Protein AF-A0A0W7VKY4-F1 (afdb_monomer_lite)

Sequence (200 aa):
MTNQEKIEALIDEALSKQKQGDRSSLWDCLVLVGLTSINEGQYAAYLYKTALKTTPAESRPLLWRRYVDALSEMLIVVGLPKTLNALYSMMPLVEKSDLIHLKRSEWDADTSARGWQYATRTHHDWAERYAEVALYAPDVVTMNCPLQASWYADGYLRHGGNNETLCDVVEFAKKIAHDTGNGLPADFPSVEEMLGGTTT

Foldseek 3Di:
DDLVVLLLVLLVVLVVVVVVDDPLRCSLLLSCLLCLLVLNLLCLQVNLVVNVVVADPVCNLVVVQSNVVLLVLCCVVRHDVSSCNNVVSNVVVDDPVSCVSPPDDPDPQPPDPVSVVVVCVVCVCCLQCLLSVLLSVLSCLLNLVLLVPLVSLQSNVVNPHDPVSNQVSSVSSCSSCVSSVNDHPPVRDHSCVSPPVPDD

Secondary structure (DSSP, 8-state):
--HHHHHHHHHHHHHHHHHHS-TT--HHHHHHHHHHHTT-GGGHHHHHHHHHTTS-GGGHHHHHHHHHHHHHHHHHHH-HHHHHHHHHHHGGGS-TTGGGGS---------SHHHHHHHHHHTTTHHHHHHHHHHT-HHHHHTT-HHHHHHHHHHHHHTT--HHHHHHHHHHHHHHHHHTT----TTPPPHHHHT-----

Organism: NCBI:txid398673

Radius of gyration: 17.4 Å; chains: 1; bounding box: 52×49×40 Å

Structure (mmCIF, N/CA/C/O backbone):
data_AF-A0A0W7VKY4-F1
#
_entry.id   AF-A0A0W7VKY4-F1
#
loop_
_atom_site.group_PDB
_atom_site.id
_atom_site.type_symbol
_atom_site.label_atom_id
_atom_site.label_alt_id
_atom_site.label_comp_id
_atom_site.label_asym_id
_atom_site.label_entity_id
_atom_site.label_seq_id
_atom_site.pdbx_PDB_ins_code
_atom_site.Cartn_x
_atom_site.Cartn_y
_atom_site.Cartn_z
_atom_site.occupancy
_atom_site.B_iso_or_equiv
_atom_site.auth_seq_id
_atom_site.auth_comp_id
_atom_site.auth_asym_id
_atom_site.auth_atom_id
_atom_site.pdbx_PDB_model_num
ATOM 1 N N . MET A 1 1 ? -3.554 -23.970 5.331 1.00 56.94 1 MET A N 1
ATOM 2 C CA . MET A 1 1 ? -4.032 -22.579 5.363 1.00 56.94 1 MET A CA 1
ATOM 3 C C . MET A 1 1 ? -4.829 -22.299 4.111 1.00 56.94 1 MET A C 1
ATOM 5 O O . MET A 1 1 ? -4.366 -22.643 3.026 1.00 56.94 1 MET A O 1
ATOM 9 N N . THR A 1 2 ? -6.021 -21.739 4.268 1.00 75.31 2 THR A N 1
ATOM 10 C CA . THR A 1 2 ? -6.840 -21.231 3.159 1.00 75.31 2 THR A CA 1
ATOM 11 C C . THR A 1 2 ? -6.185 -19.986 2.541 1.00 75.31 2 THR A C 1
ATOM 13 O O . THR A 1 2 ? -5.312 -19.376 3.160 1.00 75.31 2 THR A O 1
ATOM 16 N N . ASN A 1 3 ? -6.573 -19.603 1.315 1.00 80.31 3 ASN A N 1
ATOM 17 C CA . ASN A 1 3 ? -6.044 -18.386 0.670 1.00 80.31 3 ASN A CA 1
ATOM 18 C C . ASN A 1 3 ? -6.345 -17.127 1.509 1.00 80.31 3 ASN A C 1
ATOM 20 O O . ASN A 1 3 ? -5.509 -16.245 1.652 1.00 80.31 3 ASN A O 1
ATOM 24 N N . GLN A 1 4 ? -7.514 -17.108 2.155 1.00 85.75 4 GLN A N 1
ATOM 25 C CA . GLN A 1 4 ? -7.919 -16.053 3.078 1.00 85.75 4 GLN A CA 1
ATOM 26 C C . GLN A 1 4 ? -6.974 -15.922 4.281 1.00 85.75 4 GLN A C 1
ATOM 28 O O . GLN A 1 4 ? -6.507 -14.824 4.557 1.00 85.75 4 GLN A O 1
ATOM 33 N N . GLU A 1 5 ? -6.650 -17.022 4.967 1.00 88.31 5 GLU A N 1
ATOM 34 C CA . GLU A 1 5 ? -5.753 -16.993 6.138 1.00 88.31 5 GLU A CA 1
ATOM 35 C C . GLU A 1 5 ? -4.351 -16.475 5.782 1.00 88.31 5 GLU A C 1
ATOM 37 O O . GLU A 1 5 ? -3.705 -15.823 6.598 1.00 88.31 5 GLU A O 1
ATOM 42 N N . LYS A 1 6 ? -3.877 -16.742 4.557 1.00 88.19 6 LYS A N 1
ATOM 43 C CA . LYS A 1 6 ? -2.609 -16.195 4.051 1.00 88.19 6 LYS A CA 1
ATOM 44 C C . LYS A 1 6 ? -2.681 -14.683 3.854 1.00 88.19 6 LYS A C 1
ATOM 46 O O . LYS A 1 6 ? -1.786 -13.973 4.300 1.00 88.19 6 LYS A O 1
ATOM 51 N N . ILE A 1 7 ? -3.746 -14.193 3.219 1.00 90.31 7 ILE A N 1
ATOM 52 C CA . ILE A 1 7 ? -3.931 -12.760 2.957 1.00 90.31 7 ILE A CA 1
ATOM 53 C C . ILE A 1 7 ? -4.110 -11.978 4.262 1.00 90.31 7 ILE A C 1
ATOM 55 O O . ILE A 1 7 ? -3.497 -10.928 4.440 1.00 90.31 7 ILE A O 1
ATOM 59 N N . GLU A 1 8 ? -4.894 -12.501 5.204 1.00 93.69 8 GLU A N 1
ATOM 60 C CA . GLU A 1 8 ? -5.058 -11.888 6.526 1.00 93.69 8 GLU A CA 1
ATOM 61 C C . GLU A 1 8 ? -3.723 -11.836 7.288 1.00 93.69 8 GLU A C 1
ATOM 63 O O . GLU A 1 8 ? -3.401 -10.803 7.872 1.00 93.69 8 GLU A O 1
ATOM 68 N N . ALA A 1 9 ? -2.891 -12.882 7.196 1.00 93.00 9 ALA A N 1
ATOM 69 C CA . ALA A 1 9 ? -1.554 -12.879 7.790 1.00 93.00 9 ALA A CA 1
ATOM 70 C C . ALA A 1 9 ? -0.620 -11.821 7.167 1.00 93.00 9 ALA A C 1
ATOM 72 O O . ALA A 1 9 ? 0.113 -11.161 7.904 1.00 93.00 9 ALA A O 1
ATOM 73 N N . LEU A 1 10 ? -0.667 -11.609 5.843 1.00 92.56 10 LEU A N 1
ATOM 74 C CA . LEU A 1 10 ? 0.083 -10.529 5.175 1.00 92.56 10 LEU A CA 1
ATOM 75 C C . LEU A 1 10 ? -0.352 -9.146 5.672 1.00 92.56 10 LEU A C 1
ATOM 77 O O . LEU A 1 10 ? 0.481 -8.267 5.898 1.00 92.56 10 LEU A O 1
ATOM 81 N N . ILE A 1 11 ? -1.660 -8.957 5.859 1.00 94.88 11 ILE A N 1
ATOM 82 C CA . ILE A 1 11 ? -2.221 -7.715 6.393 1.00 94.88 11 ILE A CA 1
ATOM 83 C C . ILE A 1 11 ? -1.768 -7.495 7.840 1.00 94.88 11 ILE A C 1
ATOM 85 O O . ILE A 1 11 ? -1.334 -6.397 8.189 1.00 94.88 11 ILE A O 1
ATOM 89 N N . ASP A 1 12 ? -1.828 -8.526 8.679 1.00 94.62 12 ASP A N 1
ATOM 90 C CA . ASP A 1 12 ? -1.419 -8.430 10.081 1.00 94.62 12 ASP A CA 1
ATOM 91 C C . ASP A 1 12 ? 0.091 -8.162 10.216 1.00 94.62 12 ASP A C 1
ATOM 93 O O . ASP A 1 12 ? 0.510 -7.373 11.069 1.00 94.62 12 ASP A O 1
ATOM 97 N N . GLU A 1 13 ? 0.913 -8.738 9.335 1.00 93.94 13 GLU A N 1
ATOM 98 C CA . GLU A 1 13 ? 2.345 -8.443 9.236 1.00 93.94 13 GLU A CA 1
ATOM 99 C C . GLU A 1 13 ? 2.602 -6.983 8.844 1.00 93.94 13 GLU A C 1
ATOM 101 O O . GLU A 1 13 ? 3.382 -6.299 9.516 1.00 93.94 13 GLU A O 1
ATOM 106 N N . ALA A 1 14 ? 1.914 -6.475 7.816 1.00 91.94 14 ALA A N 1
ATOM 107 C CA . ALA A 1 14 ? 2.015 -5.078 7.399 1.00 91.94 14 ALA A CA 1
ATOM 108 C C . ALA A 1 14 ? 1.618 -4.119 8.529 1.00 91.94 14 ALA A C 1
ATOM 110 O O . ALA A 1 14 ? 2.330 -3.157 8.813 1.00 91.94 14 ALA A O 1
ATOM 111 N N . LEU A 1 15 ? 0.528 -4.408 9.243 1.00 91.88 15 LEU A N 1
ATOM 112 C CA . LEU A 1 15 ? 0.089 -3.607 10.387 1.00 91.88 15 LEU A CA 1
ATOM 113 C C . LEU A 1 15 ? 1.049 -3.706 11.581 1.00 91.88 15 LEU A C 1
ATOM 115 O O . LEU A 1 15 ? 1.198 -2.740 12.332 1.00 91.88 15 LEU A O 1
ATOM 119 N N . SER A 1 16 ? 1.720 -4.843 11.772 1.00 91.38 16 SER A N 1
ATOM 120 C CA . SER A 1 16 ? 2.787 -4.972 12.768 1.00 91.38 16 SER A CA 1
ATOM 121 C C . SER A 1 16 ? 3.986 -4.093 12.409 1.00 91.38 16 SER A C 1
ATOM 123 O O . SER A 1 16 ? 4.464 -3.341 13.259 1.00 91.38 16 SER A O 1
ATOM 125 N N . LYS A 1 17 ? 4.435 -4.125 11.147 1.00 87.44 17 LYS A N 1
ATOM 126 C CA . LYS A 1 17 ? 5.513 -3.259 10.645 1.00 87.44 17 LYS A CA 1
ATOM 127 C C . LYS A 1 17 ? 5.132 -1.775 10.739 1.00 87.44 17 LYS A C 1
ATOM 129 O O . LYS A 1 17 ? 5.938 -0.971 11.198 1.00 87.44 17 LYS A O 1
ATOM 134 N N . GLN A 1 18 ? 3.881 -1.424 10.426 1.00 85.75 18 GLN A N 1
ATOM 135 C CA . GLN A 1 18 ? 3.340 -0.064 10.558 1.00 85.75 18 GLN A CA 1
ATOM 136 C C . GLN A 1 18 ? 3.459 0.481 11.988 1.00 85.75 18 GLN A C 1
ATOM 138 O O . GLN A 1 18 ? 3.745 1.659 12.175 1.00 85.75 18 GLN A O 1
ATOM 143 N N . LYS A 1 19 ? 3.245 -0.364 13.006 1.00 84.44 19 LYS A N 1
ATOM 144 C CA . LYS A 1 19 ? 3.351 0.028 14.424 1.00 84.44 19 LYS A CA 1
ATOM 145 C C . LYS A 1 19 ? 4.789 0.209 14.902 1.00 84.44 19 LYS A C 1
ATOM 147 O O . LYS A 1 19 ? 5.012 0.945 15.856 1.00 84.44 19 LYS A O 1
ATOM 152 N N . GLN A 1 20 ? 5.726 -0.523 14.305 1.00 82.19 20 GLN A N 1
ATOM 153 C CA . GLN A 1 20 ? 7.149 -0.458 14.643 1.00 82.19 20 GLN A CA 1
ATOM 154 C C . GLN A 1 20 ? 7.849 0.711 13.939 1.00 82.19 20 GLN A C 1
ATOM 156 O O . GLN A 1 20 ? 8.878 1.182 14.419 1.00 82.19 20 GLN A O 1
ATOM 161 N N . GLY A 1 21 ? 7.292 1.171 12.816 1.00 70.56 21 GLY A N 1
ATOM 162 C CA . GLY A 1 21 ? 7.763 2.340 12.085 1.00 70.56 21 GLY A CA 1
ATOM 163 C C . GLY A 1 21 ? 7.393 3.671 12.743 1.00 70.56 21 GLY A C 1
ATOM 164 O O . GLY A 1 21 ? 6.665 3.745 13.734 1.00 70.56 21 GLY A O 1
ATOM 165 N N . ASP A 1 22 ? 7.907 4.751 12.165 1.00 68.50 22 ASP A N 1
ATOM 166 C CA . ASP A 1 22 ? 7.553 6.112 12.554 1.00 68.50 22 ASP A CA 1
ATOM 167 C C . ASP A 1 22 ? 6.199 6.556 11.956 1.00 68.50 22 ASP A C 1
ATOM 169 O O . ASP A 1 22 ? 5.483 5.794 11.302 1.00 68.50 22 ASP A O 1
ATOM 173 N N . ARG A 1 23 ? 5.824 7.826 12.170 1.00 56.66 23 ARG A N 1
ATOM 174 C CA . ARG A 1 23 ? 4.573 8.393 11.628 1.00 56.66 23 ARG A CA 1
ATOM 175 C C . ARG A 1 23 ? 4.507 8.406 10.093 1.00 56.66 23 ARG A C 1
ATOM 177 O O . ARG A 1 23 ? 3.409 8.567 9.566 1.00 56.66 23 ARG A O 1
ATOM 184 N N . SER A 1 24 ? 5.637 8.266 9.400 1.00 61.00 24 SER A N 1
ATOM 185 C CA . SER A 1 24 ? 5.743 8.211 7.935 1.00 61.00 24 SER A CA 1
ATOM 186 C C . SER A 1 24 ? 5.707 6.791 7.374 1.00 61.00 24 SER A C 1
ATOM 188 O O . SER A 1 24 ? 5.750 6.625 6.160 1.00 61.00 24 SER A O 1
ATOM 190 N N . SER A 1 25 ? 5.598 5.765 8.221 1.00 71.38 25 SER A N 1
ATOM 191 C CA . SER A 1 25 ? 5.544 4.377 7.775 1.00 71.38 25 SER A CA 1
ATOM 192 C C . SER A 1 25 ? 4.353 4.117 6.836 1.00 71.38 25 SER A C 1
ATOM 194 O O . SER A 1 25 ? 3.259 4.645 7.052 1.00 71.38 25 SER A O 1
ATOM 196 N N . LEU A 1 26 ? 4.574 3.337 5.772 1.00 81.75 26 LEU A N 1
ATOM 197 C CA . LEU A 1 26 ? 3.628 3.155 4.658 1.00 81.75 26 LEU A CA 1
ATOM 198 C C . LEU A 1 26 ? 3.101 1.723 4.520 1.00 81.75 26 LEU A C 1
ATOM 200 O O . LEU A 1 26 ? 2.371 1.440 3.576 1.00 81.75 26 LEU A O 1
ATOM 204 N N . TRP A 1 27 ? 3.469 0.814 5.425 1.00 88.94 27 TRP A N 1
ATOM 205 C CA . TRP A 1 27 ? 3.219 -0.626 5.292 1.00 88.94 27 TRP A CA 1
ATOM 206 C C . TRP A 1 27 ? 1.749 -0.971 5.075 1.00 88.94 27 TRP A C 1
ATOM 208 O O . TRP A 1 27 ? 1.427 -1.858 4.285 1.00 88.94 27 TRP A O 1
ATOM 218 N N . ASP A 1 28 ? 0.856 -0.242 5.736 1.00 89.00 28 ASP A N 1
ATOM 219 C CA . ASP A 1 28 ? -0.583 -0.404 5.576 1.00 89.00 28 ASP A CA 1
ATOM 220 C C . ASP A 1 28 ? -1.079 -0.001 4.172 1.00 89.00 28 ASP A C 1
ATOM 222 O O . ASP A 1 28 ? -1.854 -0.730 3.553 1.00 89.00 28 ASP A O 1
ATOM 226 N N . CYS A 1 29 ? -0.576 1.102 3.619 1.00 87.50 29 CYS A N 1
ATOM 227 C CA . CYS A 1 29 ? -0.833 1.495 2.234 1.00 87.50 29 CYS A CA 1
ATOM 228 C C . CYS A 1 29 ? -0.186 0.529 1.226 1.00 87.50 29 CYS A C 1
ATOM 230 O O . CYS A 1 29 ? -0.799 0.224 0.206 1.00 87.50 29 CYS A O 1
ATOM 232 N N . LEU A 1 30 ? 1.013 0.008 1.507 1.00 85.88 30 LEU A N 1
ATOM 233 C CA . LEU A 1 30 ? 1.708 -0.932 0.619 1.00 85.88 30 LEU A CA 1
ATOM 234 C C . LEU A 1 30 ? 0.924 -2.230 0.437 1.00 85.88 30 LEU A C 1
ATOM 236 O O . LEU A 1 30 ? 0.750 -2.687 -0.691 1.00 85.88 30 LEU A O 1
ATOM 240 N N . VAL A 1 31 ? 0.420 -2.810 1.531 1.00 91.25 31 VAL A N 1
ATOM 241 C CA . VAL A 1 31 ? -0.382 -4.037 1.446 1.00 91.25 31 VAL A CA 1
ATOM 242 C C . VAL A 1 31 ? -1.743 -3.772 0.798 1.00 91.25 31 VAL A C 1
ATOM 244 O O . VAL A 1 31 ? -2.208 -4.595 0.013 1.00 91.25 31 VAL A O 1
ATOM 247 N N . LEU A 1 32 ? -2.357 -2.605 1.043 1.00 91.06 32 LEU A N 1
ATOM 248 C CA . LEU A 1 32 ? -3.600 -2.192 0.380 1.00 91.06 32 LEU A CA 1
ATOM 249 C C . LEU A 1 32 ? -3.439 -2.144 -1.142 1.00 91.06 32 LEU A C 1
ATOM 251 O O . LEU A 1 32 ? -4.236 -2.724 -1.882 1.00 91.06 32 LEU A O 1
ATOM 255 N N . VAL A 1 33 ? -2.400 -1.450 -1.597 1.00 85.88 33 VAL A N 1
ATOM 256 C CA . VAL A 1 33 ? -2.074 -1.271 -3.011 1.00 85.88 33 VAL A CA 1
ATOM 257 C C . VAL A 1 33 ? -1.692 -2.626 -3.617 1.00 85.88 33 VAL A C 1
ATOM 259 O O . VAL A 1 33 ? -2.340 -3.070 -4.559 1.00 85.88 33 VAL A O 1
ATOM 262 N N . GLY A 1 34 ? -0.757 -3.363 -3.012 1.00 83.25 34 GLY A N 1
ATOM 263 C CA . GLY A 1 34 ? -0.309 -4.669 -3.506 1.00 83.25 34 GLY A CA 1
ATOM 264 C C . GLY A 1 34 ? -1.405 -5.737 -3.615 1.00 83.25 34 GLY A C 1
ATOM 265 O O . GLY A 1 34 ? -1.351 -6.560 -4.520 1.00 83.25 34 GLY A O 1
ATOM 266 N N . LEU A 1 35 ? -2.418 -5.735 -2.740 1.00 88.25 35 LEU A N 1
ATOM 267 C CA . LEU A 1 35 ? -3.578 -6.630 -2.875 1.00 88.25 35 LEU A CA 1
ATOM 268 C C . LEU A 1 35 ? -4.555 -6.141 -3.955 1.00 88.25 35 LEU A C 1
ATOM 270 O O . LEU A 1 35 ? -5.143 -6.935 -4.690 1.00 88.25 35 LEU A O 1
ATOM 274 N N . THR A 1 36 ? -4.720 -4.827 -4.096 1.00 86.00 36 THR A N 1
ATOM 275 C CA . THR A 1 36 ? -5.615 -4.239 -5.102 1.00 86.00 36 THR A CA 1
ATOM 276 C C . THR A 1 36 ? -5.139 -4.539 -6.529 1.00 86.00 36 THR A C 1
ATOM 278 O O . THR A 1 36 ? -5.952 -4.872 -7.396 1.00 86.00 36 THR A O 1
ATOM 281 N N . SER A 1 37 ? -3.829 -4.495 -6.782 1.00 80.88 37 SER A N 1
ATOM 282 C CA . SER A 1 37 ? -3.215 -4.729 -8.102 1.00 80.88 37 SER A CA 1
ATOM 283 C C . SER A 1 37 ? -3.482 -6.121 -8.642 1.00 80.88 37 SER A C 1
ATOM 285 O O . SER A 1 37 ? -3.693 -6.297 -9.847 1.00 80.88 37 SER A O 1
ATOM 287 N N . ILE A 1 38 ? -3.532 -7.100 -7.751 1.00 83.88 38 ILE A N 1
ATOM 288 C CA . ILE A 1 38 ? -3.760 -8.508 -8.069 1.00 83.88 38 ILE A CA 1
ATOM 289 C C . ILE A 1 38 ? -5.227 -8.924 -7.943 1.00 83.88 38 ILE A C 1
ATOM 291 O O . ILE A 1 38 ? -5.536 -10.110 -7.926 1.00 83.88 38 ILE A O 1
ATOM 295 N N . ASN A 1 39 ? -6.141 -7.948 -7.900 1.00 81.44 39 ASN A N 1
ATOM 296 C CA . ASN A 1 39 ? -7.584 -8.168 -7.810 1.00 81.44 39 ASN A CA 1
ATOM 297 C C . ASN A 1 39 ? -8.053 -8.825 -6.494 1.00 81.44 39 ASN A C 1
ATOM 299 O O . ASN A 1 39 ? -9.126 -9.416 -6.453 1.00 81.44 39 ASN A O 1
ATOM 303 N N . GLU A 1 40 ? -7.292 -8.649 -5.414 1.00 88.12 40 GLU A N 1
ATOM 304 C CA . GLU A 1 40 ? -7.639 -9.064 -4.047 1.00 88.12 40 GLU A CA 1
ATOM 305 C C . GLU A 1 40 ? -8.088 -7.864 -3.185 1.00 88.12 40 GLU A C 1
ATOM 307 O O . GLU A 1 40 ? -8.034 -7.875 -1.953 1.00 88.12 40 GLU A O 1
ATOM 312 N N . GLY A 1 41 ? -8.559 -6.793 -3.835 1.00 84.81 41 GLY A N 1
ATOM 313 C CA . GLY A 1 41 ? -8.959 -5.540 -3.192 1.00 84.81 41 GLY A CA 1
ATOM 314 C C . GLY A 1 41 ? -10.077 -5.691 -2.154 1.00 84.81 41 GLY A C 1
ATOM 315 O O . GLY A 1 41 ? -10.158 -4.887 -1.231 1.00 84.81 41 GLY A O 1
ATOM 316 N N . GLN A 1 42 ? -10.902 -6.738 -2.227 1.00 84.81 42 GLN A N 1
ATOM 317 C CA . GLN A 1 42 ? -11.961 -6.993 -1.244 1.00 84.81 42 GLN A CA 1
ATOM 318 C C . GLN A 1 42 ? -11.437 -7.179 0.193 1.00 84.81 42 GLN A C 1
ATOM 320 O O . GLN A 1 42 ? -12.177 -6.961 1.154 1.00 84.81 42 GLN A O 1
ATOM 325 N N . TYR A 1 43 ? -10.158 -7.537 0.358 1.00 92.75 43 TYR A N 1
ATOM 326 C CA . TYR A 1 43 ? -9.511 -7.653 1.666 1.00 92.75 43 TYR A CA 1
ATOM 327 C C . TYR A 1 43 ? -9.133 -6.300 2.288 1.00 92.75 43 TYR A C 1
ATOM 329 O O . TYR A 1 43 ? -8.809 -6.241 3.478 1.00 92.75 43 TYR A O 1
ATOM 337 N N . ALA A 1 44 ? -9.269 -5.195 1.550 1.00 89.44 44 ALA A N 1
ATOM 338 C CA . ALA A 1 44 ? -9.105 -3.845 2.083 1.00 89.44 44 ALA A CA 1
ATOM 339 C C . ALA A 1 44 ? -10.065 -3.566 3.256 1.00 89.44 44 ALA A C 1
ATOM 341 O O . ALA A 1 44 ? -9.709 -2.862 4.200 1.00 89.44 44 ALA A O 1
ATOM 342 N N . ALA A 1 45 ? -11.250 -4.188 3.260 1.00 89.94 45 ALA A N 1
ATOM 343 C CA . ALA A 1 45 ? -12.178 -4.139 4.388 1.00 89.94 45 ALA A CA 1
ATOM 344 C C . ALA A 1 45 ? -11.583 -4.738 5.678 1.00 89.94 45 ALA A C 1
ATOM 346 O O . ALA A 1 45 ? -11.747 -4.161 6.757 1.00 89.94 45 ALA A O 1
ATOM 347 N N . TYR A 1 46 ? -10.882 -5.876 5.579 1.00 94.88 46 TYR A N 1
ATOM 348 C CA . TYR A 1 46 ? -10.202 -6.492 6.722 1.00 94.88 46 TYR A CA 1
ATOM 349 C C . TYR A 1 46 ? -9.070 -5.589 7.219 1.00 94.88 46 TYR A C 1
ATOM 351 O O . TYR A 1 46 ? -9.027 -5.272 8.409 1.00 94.88 46 TYR A O 1
ATOM 359 N N . LEU A 1 47 ? -8.223 -5.100 6.307 1.00 95.25 47 LEU A N 1
ATOM 360 C CA . LEU A 1 47 ? -7.149 -4.154 6.620 1.00 95.25 47 LEU A CA 1
ATOM 361 C C . LEU A 1 47 ? -7.673 -2.920 7.359 1.00 95.25 47 LEU A C 1
ATOM 363 O O . LEU A 1 47 ? -7.222 -2.630 8.467 1.00 95.25 47 LEU A O 1
ATOM 367 N N . TYR A 1 48 ? -8.654 -2.221 6.783 1.00 92.81 48 TYR A N 1
ATOM 368 C CA . TYR A 1 48 ? -9.187 -0.988 7.354 1.00 92.81 48 TYR A CA 1
ATOM 369 C C . TYR A 1 48 ? -9.837 -1.234 8.718 1.00 92.81 48 TYR A C 1
ATOM 371 O O . TYR A 1 48 ? -9.547 -0.528 9.685 1.00 92.81 48 TYR A O 1
ATOM 379 N N . LYS A 1 49 ? -10.642 -2.297 8.850 1.00 93.88 49 LYS A N 1
ATOM 380 C CA . LYS A 1 49 ? -11.251 -2.679 10.132 1.00 93.88 49 LYS A CA 1
ATOM 381 C C . LYS A 1 49 ? -10.203 -2.992 11.198 1.00 93.88 49 LYS A C 1
ATOM 383 O O . LYS A 1 49 ? -10.403 -2.647 12.363 1.00 93.88 49 LYS A O 1
ATOM 388 N N . THR A 1 50 ? -9.113 -3.661 10.835 1.00 94.69 50 THR A N 1
ATOM 389 C CA . THR A 1 50 ? -8.050 -4.020 11.779 1.00 94.69 50 THR A CA 1
ATOM 390 C C . THR A 1 50 ? -7.210 -2.804 12.163 1.00 94.69 50 THR A C 1
ATOM 392 O O . THR A 1 50 ? -6.959 -2.617 13.354 1.00 94.69 50 THR A O 1
ATOM 395 N N . ALA A 1 51 ? -6.876 -1.924 11.215 1.00 90.56 51 ALA A N 1
ATOM 396 C CA . ALA A 1 51 ? -6.203 -0.654 11.489 1.00 90.56 51 ALA A CA 1
ATOM 397 C C . ALA A 1 51 ? -7.021 0.228 12.453 1.00 90.56 51 ALA A C 1
ATOM 399 O O . ALA A 1 51 ? -6.500 0.683 13.476 1.00 90.56 51 ALA A O 1
ATOM 400 N N . LEU A 1 52 ? -8.334 0.359 12.211 1.00 91.62 52 LEU A N 1
ATOM 401 C CA . LEU A 1 52 ? -9.261 1.141 13.039 1.00 91.62 52 LEU A CA 1
ATOM 402 C C . LEU A 1 52 ? -9.290 0.728 14.517 1.00 91.62 52 LEU A C 1
ATOM 404 O O . LEU A 1 52 ? -9.551 1.575 15.371 1.00 91.62 52 LEU A O 1
ATOM 408 N N . LYS A 1 53 ? -9.013 -0.542 14.847 1.00 91.88 53 LYS A N 1
ATOM 409 C CA . LYS A 1 53 ? -8.961 -1.007 16.249 1.00 91.88 53 LYS A CA 1
ATOM 410 C C . LYS A 1 53 ? -7.874 -0.300 17.054 1.00 91.88 53 LYS A C 1
ATOM 412 O O . LYS A 1 53 ? -7.996 -0.188 18.269 1.00 91.88 53 LYS A O 1
ATOM 417 N N . THR A 1 54 ? -6.807 0.133 16.388 1.00 86.50 54 THR A N 1
ATOM 418 C CA . THR A 1 54 ? -5.648 0.772 17.023 1.00 86.50 54 THR A CA 1
ATOM 419 C C . THR A 1 54 ? -5.519 2.257 16.709 1.00 86.50 54 THR A C 1
ATOM 421 O O . THR A 1 54 ? -4.702 2.932 17.327 1.00 86.50 54 THR A O 1
ATOM 424 N N . THR A 1 55 ? -6.320 2.782 15.782 1.00 83.44 55 THR A N 1
ATOM 425 C CA . THR A 1 55 ? -6.309 4.199 15.408 1.00 83.44 55 THR A CA 1
ATOM 426 C C . THR A 1 55 ? -7.237 5.014 16.320 1.00 83.44 55 THR A C 1
ATOM 428 O O . THR A 1 55 ? -8.443 4.738 16.359 1.00 83.44 55 THR A O 1
ATOM 431 N N . PRO A 1 56 ? -6.718 6.043 17.023 1.00 84.38 56 PRO A N 1
ATOM 432 C CA . PRO A 1 56 ? -7.537 6.973 17.802 1.00 84.38 56 PRO A CA 1
ATOM 433 C C . PRO A 1 56 ? -8.610 7.645 16.943 1.00 84.38 56 PRO A C 1
ATOM 435 O O . PRO A 1 56 ? -8.385 7.880 15.754 1.00 84.38 56 PRO A O 1
ATOM 438 N N . ALA A 1 57 ? -9.762 7.972 17.534 1.00 85.94 57 ALA A N 1
ATOM 439 C CA . ALA A 1 57 ? -10.915 8.508 16.806 1.00 85.94 57 ALA A CA 1
ATOM 440 C C . ALA A 1 57 ? -10.561 9.772 16.003 1.00 85.94 57 ALA A C 1
ATOM 442 O O . ALA A 1 57 ? -10.901 9.881 14.830 1.00 85.94 57 ALA A O 1
ATOM 443 N N . GLU A 1 58 ? -9.777 10.667 16.598 1.00 80.31 58 GLU A N 1
ATOM 444 C CA . GLU A 1 58 ? -9.285 11.904 15.993 1.00 80.31 58 GLU A CA 1
ATOM 445 C C . GLU A 1 58 ? -8.344 11.685 14.796 1.00 80.31 58 GLU A C 1
ATOM 447 O O . GLU A 1 58 ? -8.173 12.578 13.970 1.00 80.31 58 GLU A O 1
ATOM 452 N N . SER A 1 59 ? -7.736 10.500 14.684 1.00 80.25 59 SER A N 1
ATOM 453 C CA . SER A 1 59 ? -6.797 10.141 13.613 1.00 80.25 59 SER A CA 1
ATOM 454 C C . SER A 1 59 ? -7.439 9.309 12.497 1.00 80.25 59 SER A C 1
ATOM 456 O O . SER A 1 59 ? -6.812 9.095 11.458 1.00 80.25 59 SER A O 1
ATOM 458 N N . ARG A 1 60 ? -8.689 8.853 12.666 1.00 84.56 60 ARG A N 1
ATOM 459 C CA . ARG A 1 60 ? -9.415 8.066 11.652 1.00 84.56 60 ARG A CA 1
ATOM 460 C C . ARG A 1 60 ? -9.606 8.803 10.322 1.00 84.56 60 ARG A C 1
ATOM 462 O O . ARG A 1 60 ? -9.374 8.164 9.294 1.00 84.56 60 ARG A O 1
ATOM 469 N N . PRO A 1 61 ? -9.905 10.120 10.290 1.00 77.12 61 PRO A N 1
ATOM 470 C CA . PRO A 1 61 ? -9.975 10.857 9.030 1.00 77.12 61 PRO A CA 1
ATOM 471 C C . PRO A 1 61 ? -8.660 10.843 8.251 1.00 77.12 61 PRO A C 1
ATOM 473 O O . PRO A 1 61 ? -8.657 10.720 7.027 1.00 77.12 61 PRO A O 1
ATOM 476 N N . LEU A 1 62 ? -7.529 10.949 8.958 1.00 79.75 62 LEU A N 1
ATOM 477 C CA . LEU A 1 62 ? -6.206 10.920 8.341 1.00 79.75 62 LEU A CA 1
ATOM 478 C C . LEU A 1 62 ? -5.877 9.526 7.798 1.00 79.75 62 LEU A C 1
ATOM 480 O O . LEU A 1 62 ? -5.354 9.420 6.692 1.00 79.75 62 LEU A O 1
ATOM 484 N N . LEU A 1 63 ? -6.215 8.466 8.540 1.00 82.19 63 LEU A N 1
ATOM 485 C CA . LEU A 1 63 ? -6.079 7.087 8.066 1.00 82.19 63 LEU A CA 1
ATOM 486 C C . LEU A 1 63 ? -6.903 6.854 6.792 1.00 82.19 63 LEU A C 1
ATOM 488 O O . LEU A 1 63 ? -6.372 6.362 5.800 1.00 82.19 63 LEU A O 1
ATOM 492 N N . TRP A 1 64 ? -8.180 7.248 6.809 1.00 83.88 64 TRP A N 1
ATOM 493 C CA . TRP A 1 64 ? -9.073 7.128 5.657 1.00 83.88 64 TRP A CA 1
ATOM 494 C C . TRP A 1 64 ? -8.522 7.865 4.436 1.00 83.88 64 TRP A C 1
ATOM 496 O O . TRP A 1 64 ? -8.432 7.300 3.348 1.00 83.88 64 TRP A O 1
ATOM 506 N N . ARG A 1 65 ? -8.080 9.110 4.634 1.00 76.81 65 ARG A N 1
ATOM 507 C CA . ARG A 1 65 ? -7.472 9.911 3.576 1.00 76.81 65 ARG A CA 1
ATOM 508 C C . ARG A 1 65 ? -6.226 9.247 2.990 1.00 76.81 65 ARG A C 1
ATOM 510 O O . ARG A 1 65 ? -6.134 9.170 1.775 1.00 76.81 65 ARG A O 1
ATOM 517 N N . ARG A 1 66 ? -5.312 8.725 3.819 1.00 82.50 66 ARG A N 1
ATOM 518 C CA . ARG A 1 66 ? -4.100 8.025 3.346 1.00 82.50 66 ARG A CA 1
ATOM 519 C C . ARG A 1 66 ? -4.437 6.849 2.428 1.00 82.50 66 ARG A C 1
ATOM 521 O O . ARG A 1 66 ? -3.798 6.688 1.396 1.00 82.50 66 ARG A O 1
ATOM 528 N N . TYR A 1 67 ? -5.447 6.053 2.777 1.00 87.00 67 TYR A N 1
ATOM 529 C CA . TYR A 1 67 ? -5.847 4.894 1.968 1.00 87.00 67 TYR A CA 1
ATOM 530 C C . TYR A 1 67 ? -6.477 5.312 0.644 1.00 87.00 67 TYR A C 1
ATOM 532 O O . TYR A 1 67 ? -6.207 4.708 -0.392 1.00 87.00 67 TYR A O 1
ATOM 540 N N . VAL A 1 68 ? -7.301 6.357 0.666 1.00 80.81 68 VAL A N 1
ATOM 541 C CA . VAL A 1 68 ? -7.940 6.867 -0.548 1.00 80.81 68 VAL A CA 1
ATOM 542 C C . VAL A 1 68 ? -6.931 7.552 -1.461 1.00 80.81 68 VAL A C 1
ATOM 544 O O . VAL A 1 68 ? -6.999 7.341 -2.670 1.00 80.81 68 VAL A O 1
ATOM 547 N N . ASP A 1 69 ? -5.979 8.305 -0.911 1.00 75.50 69 ASP A N 1
ATOM 548 C CA . ASP A 1 69 ? -4.883 8.908 -1.673 1.00 75.50 69 ASP A CA 1
ATOM 549 C C . ASP A 1 69 ? -4.034 7.799 -2.330 1.00 75.50 69 ASP A C 1
ATOM 551 O O . ASP A 1 69 ? -3.869 7.816 -3.549 1.00 75.50 69 ASP A O 1
ATOM 555 N N . ALA A 1 70 ? -3.639 6.755 -1.584 1.00 80.62 70 ALA A N 1
ATOM 556 C CA . ALA A 1 70 ? -2.893 5.612 -2.127 1.00 80.62 70 ALA A CA 1
ATOM 557 C C . ALA A 1 70 ? -3.635 4.894 -3.274 1.00 80.62 70 ALA A C 1
ATOM 559 O O . ALA A 1 70 ? -3.058 4.613 -4.323 1.00 80.62 70 ALA A O 1
ATOM 560 N N . LEU A 1 71 ? -4.938 4.633 -3.115 1.00 79.88 71 LEU A N 1
ATOM 561 C CA . LEU A 1 71 ? -5.758 4.017 -4.166 1.00 79.88 71 LEU A CA 1
ATOM 562 C C . LEU A 1 71 ? -5.970 4.936 -5.379 1.00 79.88 71 LEU A C 1
ATOM 564 O O . LEU A 1 71 ? -6.075 4.452 -6.507 1.00 79.88 71 LEU A O 1
ATOM 568 N N . SER A 1 72 ? -6.057 6.249 -5.157 1.00 72.06 72 SER A N 1
ATOM 569 C CA . SER A 1 72 ? -6.265 7.239 -6.219 1.00 72.06 72 SER A CA 1
ATOM 570 C C . SER A 1 72 ? -5.008 7.440 -7.060 1.00 72.06 72 SER A C 1
ATOM 572 O O . SER A 1 72 ? -5.112 7.554 -8.279 1.00 72.06 72 SER A O 1
ATOM 574 N N . GLU A 1 73 ? -3.828 7.446 -6.439 1.00 70.62 73 GLU A N 1
ATOM 575 C CA . GLU A 1 73 ? -2.542 7.523 -7.144 1.00 70.62 73 GLU A CA 1
ATOM 576 C C . GLU A 1 73 ? -2.305 6.274 -8.008 1.00 70.62 73 GLU A C 1
ATOM 578 O O . GLU A 1 73 ? -1.898 6.372 -9.166 1.00 70.62 73 GLU A O 1
ATOM 583 N N . MET A 1 74 ? -2.677 5.105 -7.489 1.00 72.19 74 MET A N 1
ATOM 584 C CA . MET A 1 74 ? -2.536 3.814 -8.162 1.00 72.19 74 MET A CA 1
ATOM 585 C C . MET A 1 74 ? -3.570 3.582 -9.289 1.00 72.19 74 MET A C 1
ATOM 587 O O . MET A 1 74 ? -3.362 2.755 -10.180 1.00 72.19 74 MET A O 1
ATOM 591 N N . LEU A 1 75 ? -4.677 4.338 -9.311 1.00 67.38 75 LEU A N 1
ATOM 592 C CA . LEU A 1 75 ? -5.741 4.248 -10.326 1.00 67.38 75 LEU A CA 1
ATOM 593 C C . LEU A 1 75 ? -5.198 4.279 -11.766 1.00 67.38 75 LEU A C 1
ATOM 595 O O . LEU A 1 75 ? -5.693 3.555 -12.632 1.00 67.38 75 LEU A O 1
ATOM 599 N N . ILE A 1 76 ? -4.187 5.118 -12.015 1.00 62.62 76 ILE A N 1
ATOM 600 C CA . ILE A 1 76 ? -3.566 5.303 -13.336 1.00 62.62 76 ILE A CA 1
ATOM 601 C C . ILE A 1 76 ? -2.836 4.030 -13.789 1.00 62.62 76 ILE A C 1
ATOM 603 O O . ILE A 1 76 ? -2.801 3.730 -14.981 1.00 62.62 76 ILE A O 1
ATOM 607 N N . VAL A 1 77 ? -2.279 3.277 -12.843 1.00 61.06 77 VAL A N 1
ATOM 608 C CA . VAL A 1 77 ? -1.391 2.138 -13.096 1.00 61.06 77 VAL A CA 1
ATOM 609 C C . VAL A 1 77 ? -2.179 0.826 -13.156 1.00 61.06 77 VAL A C 1
ATOM 611 O O . VAL A 1 77 ? -1.892 -0.041 -13.978 1.00 61.06 77 VAL A O 1
ATOM 614 N N . VAL A 1 78 ? -3.221 0.691 -12.332 1.00 65.06 78 VAL A N 1
ATOM 615 C CA . VAL A 1 78 ? -3.916 -0.591 -12.090 1.00 65.06 78 VAL A CA 1
ATOM 616 C C . VAL A 1 78 ? -5.329 -0.635 -12.673 1.00 65.06 78 VAL A C 1
ATOM 618 O O . VAL A 1 78 ? -5.890 -1.713 -12.894 1.00 65.06 78 VAL A O 1
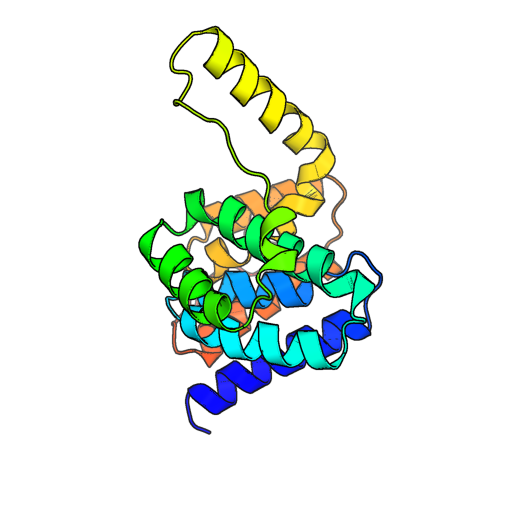ATOM 621 N N . GLY A 1 79 ? -5.877 0.532 -13.011 1.00 70.00 79 GLY A N 1
ATOM 622 C CA . GLY A 1 79 ? -7.162 0.683 -13.677 1.00 70.00 79 GLY A CA 1
ATOM 623 C C . GLY A 1 79 ? -8.357 0.736 -12.723 1.00 70.00 79 GLY A C 1
ATOM 624 O O . GLY A 1 79 ? -8.413 0.082 -11.681 1.00 70.00 79 GLY A O 1
ATOM 625 N N . LEU A 1 80 ? -9.375 1.493 -13.146 1.00 55.66 80 LEU A N 1
ATOM 626 C CA . LEU A 1 80 ? -10.578 1.804 -12.368 1.00 55.66 80 LEU A CA 1
ATOM 627 C C . LEU A 1 80 ? -11.307 0.581 -11.766 1.00 55.66 80 LEU A C 1
ATOM 629 O O . LEU A 1 80 ? -11.687 0.666 -10.599 1.00 55.66 80 LEU A O 1
ATOM 633 N N . PRO A 1 81 ? -11.506 -0.557 -12.466 1.00 58.81 81 PRO A N 1
ATOM 634 C CA . PRO A 1 81 ? -12.283 -1.670 -11.910 1.00 58.81 81 PRO A CA 1
ATOM 635 C C . PRO A 1 81 ? -11.682 -2.283 -10.636 1.00 58.81 81 PRO A C 1
ATOM 637 O O . PRO A 1 81 ? -12.413 -2.564 -9.687 1.00 58.81 81 PRO A O 1
ATOM 640 N N . LYS A 1 82 ? -10.355 -2.453 -10.589 1.00 72.75 82 LYS A N 1
ATOM 641 C CA . LYS A 1 82 ? -9.651 -3.023 -9.430 1.00 72.75 82 LYS A CA 1
ATOM 642 C C . LYS A 1 82 ? -9.657 -2.051 -8.252 1.00 72.75 82 LYS A C 1
ATOM 644 O O . LYS A 1 82 ? -9.967 -2.444 -7.129 1.00 72.75 82 LYS A O 1
ATOM 649 N N . THR A 1 83 ? -9.425 -0.768 -8.524 1.00 70.75 83 THR A N 1
ATOM 650 C CA . THR A 1 83 ? -9.516 0.295 -7.517 1.00 70.75 83 THR A CA 1
ATOM 651 C C . THR A 1 83 ? -10.921 0.393 -6.916 1.00 70.75 83 THR A C 1
ATOM 653 O O . THR A 1 83 ? -11.059 0.502 -5.699 1.00 70.75 83 THR A O 1
ATOM 656 N N . LEU A 1 84 ? -11.977 0.298 -7.735 1.00 63.41 84 LEU A N 1
ATOM 657 C CA . LEU A 1 84 ? -13.361 0.300 -7.247 1.00 63.41 84 LEU A CA 1
ATOM 658 C C . LEU A 1 84 ? -13.679 -0.928 -6.388 1.00 63.41 84 LEU A C 1
ATOM 660 O O . LEU A 1 84 ? -14.362 -0.781 -5.378 1.00 63.41 84 LEU A O 1
ATOM 664 N N . ASN A 1 85 ? -13.166 -2.112 -6.742 1.00 70.00 85 ASN A N 1
ATOM 665 C CA . ASN A 1 85 ? -13.335 -3.323 -5.932 1.00 70.00 85 ASN A CA 1
ATOM 666 C C . ASN A 1 85 ? -12.767 -3.127 -4.510 1.00 70.00 85 ASN A C 1
ATOM 668 O O . ASN A 1 85 ? -13.445 -3.405 -3.518 1.00 70.00 85 ASN A O 1
ATOM 672 N N . ALA A 1 86 ? -11.567 -2.547 -4.403 1.00 75.56 86 ALA A N 1
ATOM 673 C CA . ALA A 1 86 ? -10.969 -2.213 -3.112 1.00 75.56 86 ALA A CA 1
ATOM 674 C C . ALA A 1 86 ? -11.769 -1.148 -2.352 1.00 75.56 86 ALA A C 1
ATOM 676 O O . ALA A 1 86 ? -12.147 -1.354 -1.196 1.00 75.56 86 ALA A O 1
ATOM 677 N N . LEU A 1 87 ? -12.086 -0.031 -3.011 1.00 72.00 87 LEU A N 1
ATOM 678 C CA . LEU A 1 87 ? -12.787 1.091 -2.392 1.00 72.00 87 LEU A CA 1
ATOM 679 C C . LEU A 1 87 ? -14.177 0.689 -1.877 1.00 72.00 87 LEU A C 1
ATOM 681 O O . LEU A 1 87 ? -14.508 0.961 -0.723 1.00 72.00 87 LEU A O 1
ATOM 685 N N . TYR A 1 88 ? -14.985 0.010 -2.696 1.00 67.69 88 TYR A N 1
ATOM 686 C CA . TYR A 1 88 ? -16.344 -0.385 -2.319 1.00 67.69 88 TYR A CA 1
ATOM 687 C C . TYR A 1 88 ? -16.385 -1.382 -1.166 1.00 67.69 88 TYR A C 1
ATOM 689 O O . TYR A 1 88 ? -17.341 -1.350 -0.393 1.00 67.69 88 TYR A O 1
ATOM 697 N N . SER A 1 89 ? -15.352 -2.210 -0.997 1.00 74.19 89 SER A N 1
ATOM 698 C CA . SER A 1 89 ? -15.264 -3.104 0.161 1.00 74.19 89 SER A CA 1
ATOM 699 C C . SER A 1 89 ? -15.117 -2.337 1.486 1.00 74.19 89 SER A C 1
ATOM 701 O O . SER A 1 89 ? -15.672 -2.748 2.504 1.00 74.19 89 SER A O 1
ATOM 703 N N . MET A 1 90 ? -14.427 -1.189 1.473 1.00 79.69 90 MET A N 1
ATOM 704 C CA . MET A 1 90 ? -14.190 -0.367 2.664 1.00 79.69 90 MET A CA 1
ATOM 705 C C . MET A 1 90 ? -15.327 0.612 2.963 1.00 79.69 90 MET A C 1
ATOM 707 O O . MET A 1 90 ? -15.591 0.887 4.129 1.00 79.69 90 MET A O 1
ATOM 711 N N . MET A 1 91 ? -16.014 1.127 1.938 1.00 75.56 91 MET A N 1
ATOM 712 C CA . MET A 1 91 ? -17.034 2.182 2.070 1.00 75.56 91 MET A CA 1
ATOM 713 C C . MET A 1 91 ? -18.082 1.962 3.183 1.00 75.56 91 MET A C 1
ATOM 715 O O . MET A 1 91 ? -18.389 2.927 3.883 1.00 75.56 91 MET A O 1
ATOM 719 N N . PRO A 1 92 ? -18.628 0.748 3.412 1.00 79.12 92 PRO A N 1
ATOM 720 C CA . PRO A 1 92 ? -19.593 0.511 4.491 1.00 79.12 92 PRO A CA 1
ATOM 721 C C . PRO A 1 92 ? -19.029 0.700 5.908 1.00 79.12 92 PRO A C 1
ATOM 723 O O . PRO A 1 92 ? -19.801 0.794 6.860 1.00 79.12 92 PRO A O 1
ATOM 726 N N . LEU A 1 93 ? -17.702 0.710 6.058 1.00 79.56 93 LEU A N 1
ATOM 727 C CA . LEU A 1 93 ? -16.998 0.816 7.338 1.00 79.56 93 LEU A CA 1
ATOM 728 C C . LEU A 1 93 ? -16.610 2.259 7.694 1.00 79.56 93 LEU A C 1
ATOM 730 O O . LEU A 1 93 ? -16.169 2.503 8.814 1.00 79.56 93 LEU A O 1
ATOM 734 N N . VAL A 1 94 ? -16.742 3.196 6.754 1.00 77.00 94 VAL A N 1
ATOM 735 C CA . VAL A 1 94 ? -16.325 4.594 6.917 1.00 77.00 94 VAL A CA 1
ATOM 736 C C . VAL A 1 94 ? -17.474 5.411 7.502 1.00 77.00 94 VAL A C 1
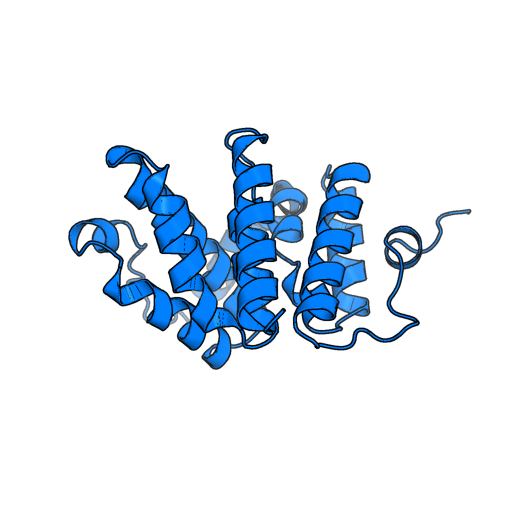ATOM 738 O O . VAL A 1 94 ? -18.604 5.357 7.008 1.00 77.00 94 VAL A O 1
ATOM 741 N N . GLU A 1 95 ? -17.204 6.198 8.545 1.00 78.88 95 GLU A N 1
ATOM 742 C CA . GLU A 1 95 ? -18.215 7.088 9.112 1.00 78.88 95 GLU A CA 1
ATOM 743 C C . GLU A 1 95 ? -18.574 8.197 8.111 1.00 78.88 95 GLU A C 1
ATOM 745 O O . GLU A 1 95 ? -17.719 8.755 7.424 1.00 78.88 95 GLU A O 1
ATOM 750 N N . LYS A 1 96 ? -19.858 8.573 8.030 1.00 77.12 96 LYS A N 1
ATOM 751 C CA . LYS A 1 96 ? -20.298 9.637 7.106 1.00 77.12 96 LYS A CA 1
ATOM 752 C C . LYS A 1 96 ? -19.586 10.969 7.359 1.00 77.12 96 LYS A C 1
ATOM 754 O O . LYS A 1 96 ? -19.381 11.726 6.413 1.00 77.12 96 LYS A O 1
ATOM 759 N N . SER A 1 97 ? -19.241 11.250 8.614 1.00 77.00 97 SER A N 1
ATOM 760 C CA . SER A 1 97 ? -18.443 12.410 9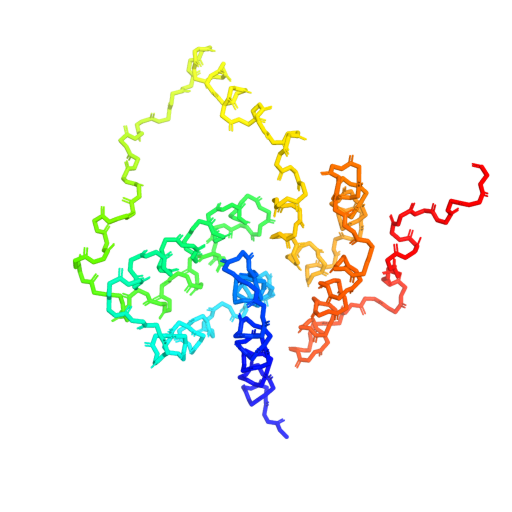.015 1.00 77.00 97 SER A CA 1
ATOM 761 C C . SER A 1 97 ? -17.048 12.389 8.402 1.00 77.00 97 SER A C 1
ATOM 763 O O . SER A 1 97 ? -16.559 13.447 8.032 1.00 77.00 97 SER A O 1
ATOM 765 N N . ASP A 1 98 ? -16.443 11.217 8.204 1.00 71.12 98 ASP A N 1
ATOM 766 C CA . ASP A 1 98 ? -15.083 11.105 7.672 1.00 71.12 98 ASP A CA 1
ATOM 767 C C . ASP A 1 98 ? -15.021 11.396 6.164 1.00 71.12 98 ASP A C 1
ATOM 769 O O . ASP A 1 98 ? -14.009 11.872 5.644 1.00 71.12 98 ASP A O 1
ATOM 773 N N . LEU A 1 99 ? -16.137 11.192 5.452 1.00 69.25 99 LEU A N 1
ATOM 774 C CA . LEU A 1 99 ? -16.245 11.439 4.011 1.00 69.25 99 LEU A CA 1
ATOM 775 C C . LEU A 1 99 ? -16.075 12.919 3.632 1.00 69.25 99 LEU A C 1
ATOM 777 O O . LEU A 1 99 ? -15.768 13.209 2.477 1.00 69.25 99 LEU A O 1
ATOM 781 N N . ILE A 1 100 ? -16.252 13.861 4.566 1.00 72.31 100 ILE A N 1
ATOM 782 C CA . ILE A 1 100 ? -16.046 15.298 4.300 1.00 72.31 100 ILE A CA 1
ATOM 783 C C . ILE A 1 100 ? -14.564 15.648 4.118 1.00 72.31 100 ILE A C 1
ATOM 785 O O . ILE A 1 100 ? -14.246 16.690 3.553 1.00 72.31 100 ILE A O 1
ATOM 789 N N . HIS A 1 101 ? -13.666 14.788 4.609 1.00 65.31 101 HIS A N 1
ATOM 790 C CA . HIS A 1 101 ? -12.219 14.974 4.518 1.00 65.31 101 HIS A CA 1
ATOM 791 C C . HIS A 1 101 ? -11.639 14.451 3.202 1.00 65.31 101 HIS A C 1
ATOM 793 O O . HIS A 1 101 ? -10.465 14.685 2.911 1.00 65.31 101 HIS A O 1
ATOM 799 N N . LEU A 1 102 ? -12.466 13.786 2.390 1.00 59.88 102 LEU A N 1
ATOM 800 C CA . LEU A 1 102 ? -12.146 13.517 0.999 1.00 59.88 102 LEU A CA 1
ATOM 801 C C . LEU A 1 102 ? -12.138 14.828 0.229 1.00 59.88 102 LEU A C 1
ATOM 803 O O . LEU A 1 102 ? -13.085 15.616 0.294 1.00 59.88 102 LEU A O 1
ATOM 807 N N . LYS A 1 103 ? -11.070 15.049 -0.536 1.00 54.78 103 LYS A N 1
ATOM 808 C CA . LYS A 1 103 ? -10.976 16.204 -1.420 1.00 54.78 103 LYS A CA 1
ATOM 809 C C . LYS A 1 103 ? -12.073 16.072 -2.482 1.00 54.78 103 LYS A C 1
ATOM 811 O O . LYS A 1 103 ? -11.945 15.292 -3.421 1.00 54.78 103 LYS A O 1
ATOM 816 N N . ARG A 1 104 ? -13.179 16.806 -2.324 1.00 47.22 104 ARG A N 1
ATOM 817 C CA . ARG A 1 104 ? -14.190 16.919 -3.378 1.00 47.22 104 ARG A CA 1
ATOM 818 C C . ARG A 1 104 ? -13.561 17.683 -4.531 1.00 47.22 104 ARG A C 1
ATOM 820 O O . ARG A 1 104 ? -13.178 18.838 -4.375 1.00 47.22 104 ARG A O 1
ATOM 827 N N . SER A 1 105 ? -13.412 17.010 -5.661 1.00 44.38 105 SER A N 1
ATOM 828 C CA . SER A 1 105 ? -13.030 17.676 -6.893 1.00 44.38 105 SER A CA 1
ATOM 829 C C . SER A 1 105 ? -14.276 18.338 -7.476 1.00 44.38 105 SER A C 1
ATOM 831 O O . SER A 1 105 ? -15.220 17.640 -7.835 1.00 44.38 105 SER A O 1
ATOM 833 N N . GLU A 1 106 ? -14.298 19.667 -7.563 1.00 41.19 106 GLU A N 1
ATOM 834 C CA . GLU A 1 106 ? -15.288 20.410 -8.363 1.00 41.19 106 GLU A CA 1
ATOM 835 C C . GLU A 1 106 ? -14.902 20.403 -9.857 1.00 41.19 106 GLU A C 1
ATOM 837 O O . GLU A 1 106 ? -15.009 21.417 -10.543 1.00 41.19 106 GLU A O 1
ATOM 842 N N . TRP A 1 107 ? -14.358 19.291 -10.366 1.00 38.69 107 TRP A N 1
ATOM 843 C CA . TRP A 1 107 ? -13.899 19.229 -11.752 1.00 38.69 107 TRP A CA 1
ATOM 844 C C . TRP A 1 107 ? -15.046 18.964 -12.722 1.00 38.69 107 TRP A C 1
ATOM 846 O O . TRP A 1 107 ? -15.570 17.854 -12.778 1.00 38.69 107 TRP A O 1
ATOM 856 N N . ASP A 1 108 ? -15.288 19.937 -13.596 1.00 41.00 108 ASP A N 1
ATOM 857 C CA . ASP A 1 108 ? -15.328 19.642 -15.027 1.00 41.00 108 ASP A CA 1
ATOM 858 C C . ASP A 1 108 ? -13.876 19.527 -15.520 1.00 41.00 108 ASP A C 1
ATOM 860 O O . ASP A 1 108 ? -13.033 20.361 -15.175 1.00 41.00 108 ASP A O 1
ATOM 864 N N . ALA A 1 109 ? -13.548 18.480 -16.285 1.00 43.62 109 ALA A N 1
ATOM 865 C CA . ALA A 1 109 ? -12.191 18.277 -16.792 1.00 43.62 109 ALA A CA 1
ATOM 866 C C . ALA A 1 109 ? -11.762 19.478 -17.660 1.00 43.62 109 ALA A C 1
ATOM 868 O O . ALA A 1 109 ? -12.291 19.687 -18.751 1.00 43.62 109 ALA A O 1
ATOM 869 N N . ASP A 1 110 ? -10.808 20.279 -17.173 1.00 43.19 110 ASP A N 1
ATOM 870 C CA . ASP A 1 110 ? -10.300 21.452 -17.892 1.00 43.19 110 ASP A CA 1
ATOM 871 C C . ASP A 1 110 ? -9.385 21.001 -19.042 1.00 43.19 110 ASP A C 1
ATOM 873 O O . ASP A 1 110 ? -8.190 20.772 -18.859 1.00 43.19 110 ASP A O 1
ATOM 877 N N . THR A 1 111 ? -9.951 20.866 -20.244 1.00 52.50 111 THR A N 1
ATOM 878 C CA . THR A 1 111 ? -9.218 20.481 -21.463 1.00 52.50 111 THR A CA 1
ATOM 879 C C . THR A 1 111 ? -8.498 21.656 -22.137 1.00 52.50 111 THR A C 1
ATOM 881 O O . THR A 1 111 ? -7.996 21.514 -23.253 1.00 52.50 111 THR A O 1
ATOM 884 N N . SER A 1 112 ? -8.472 22.841 -21.518 1.00 48.78 112 SER A N 1
ATOM 885 C CA . SER A 1 112 ? -7.807 24.021 -22.078 1.00 48.78 112 SER A CA 1
ATOM 886 C C . SER A 1 112 ? -6.285 23.988 -21.863 1.00 48.78 112 SER A C 1
ATOM 888 O O . SER A 1 112 ? -5.760 23.247 -21.031 1.00 48.78 112 SER A O 1
ATOM 890 N N . ALA A 1 113 ? -5.541 24.845 -22.573 1.00 51.28 113 ALA A N 1
ATOM 891 C CA . ALA A 1 113 ? -4.087 24.986 -22.401 1.00 51.28 113 ALA A CA 1
ATOM 892 C C . ALA A 1 113 ? -3.677 25.356 -20.957 1.00 51.28 113 ALA A C 1
ATOM 894 O O . ALA A 1 113 ? -2.585 25.010 -20.502 1.00 51.28 113 ALA A O 1
ATOM 895 N N . ARG A 1 114 ? -4.573 26.020 -20.214 1.00 57.38 114 ARG A N 1
ATOM 896 C CA . ARG A 1 114 ? -4.402 26.321 -18.789 1.00 57.38 114 ARG A CA 1
ATOM 897 C C . ARG A 1 114 ? -4.496 25.055 -17.929 1.00 57.38 114 ARG A C 1
ATOM 899 O O . ARG A 1 114 ? -3.710 24.913 -16.996 1.00 57.38 114 ARG A O 1
ATOM 906 N N . GLY A 1 115 ? -5.409 24.138 -18.257 1.00 39.81 115 GLY A N 1
ATOM 907 C CA . GLY A 1 115 ? -5.544 22.832 -17.603 1.00 39.81 115 GLY A CA 1
ATOM 908 C C . GLY A 1 115 ? -4.299 21.960 -17.781 1.00 39.81 115 GLY A C 1
ATOM 909 O O . GLY A 1 115 ? -3.806 21.382 -16.815 1.00 39.81 115 GLY A O 1
ATOM 910 N N . TRP A 1 116 ? -3.698 21.982 -18.974 1.00 45.72 116 TRP A N 1
ATOM 911 C CA . TRP A 1 116 ? -2.401 21.344 -19.224 1.00 45.72 116 TRP A CA 1
ATOM 912 C C . TRP A 1 116 ? -1.266 21.963 -18.400 1.00 45.72 116 TRP A C 1
ATOM 914 O O . TRP A 1 116 ? -0.518 21.231 -17.761 1.00 45.72 116 TRP A O 1
ATOM 924 N N . GLN A 1 117 ? -1.176 23.295 -18.32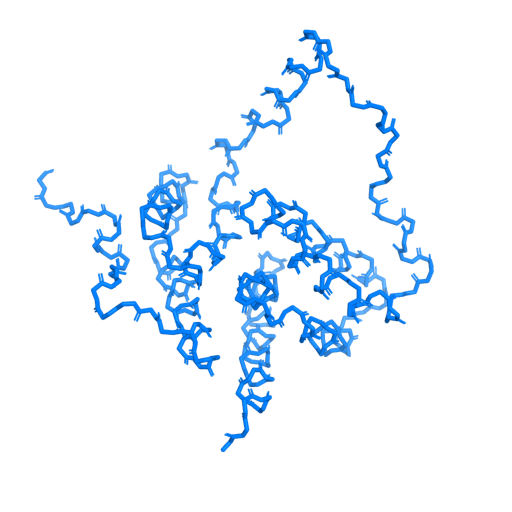2 1.00 45.16 117 GLN A N 1
ATOM 925 C CA . GLN A 1 117 ? -0.208 23.961 -17.436 1.00 45.16 117 GLN A CA 1
ATOM 926 C C . GLN A 1 117 ? -0.433 23.643 -15.953 1.00 45.16 117 GLN A C 1
ATOM 928 O O . GLN A 1 117 ? 0.534 23.574 -15.196 1.00 45.16 117 GLN A O 1
ATOM 933 N N . TYR A 1 118 ? -1.683 23.460 -15.523 1.00 40.72 118 TYR A N 1
ATOM 934 C CA . TYR A 1 118 ? -2.003 23.044 -14.161 1.00 40.72 118 TYR A CA 1
ATOM 935 C C . TYR A 1 118 ? -1.524 21.615 -13.889 1.00 40.72 118 TYR A C 1
ATOM 937 O O . TYR A 1 118 ? -0.819 21.431 -12.907 1.00 40.72 118 TYR A O 1
ATOM 945 N N . ALA A 1 119 ? -1.790 20.651 -14.780 1.00 42.97 119 ALA A N 1
ATOM 946 C CA . ALA A 1 119 ? -1.287 19.276 -14.664 1.00 42.97 119 ALA A CA 1
ATOM 947 C C . ALA A 1 119 ? 0.250 19.230 -14.612 1.00 42.97 119 ALA A C 1
ATOM 949 O O . ALA A 1 119 ? 0.832 18.568 -13.754 1.00 42.97 119 ALA A O 1
ATOM 950 N N . THR A 1 120 ? 0.916 20.010 -15.470 1.00 44.72 120 THR A N 1
ATOM 951 C CA . THR A 1 120 ? 2.376 20.167 -15.442 1.00 44.72 120 THR A CA 1
ATOM 952 C C . THR A 1 120 ? 2.868 20.763 -14.123 1.00 44.72 120 THR A C 1
ATOM 954 O O . THR A 1 120 ? 3.936 20.378 -13.676 1.00 44.72 120 THR A O 1
ATOM 957 N N . ARG A 1 121 ? 2.101 21.659 -13.479 1.00 42.59 121 ARG A N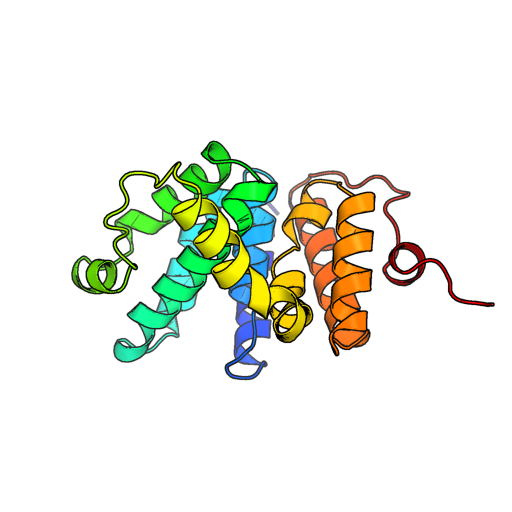 1
ATOM 958 C CA . ARG A 1 121 ? 2.423 22.271 -12.175 1.00 42.59 121 ARG A CA 1
ATOM 959 C C . ARG A 1 121 ? 2.114 21.370 -10.972 1.00 42.59 121 ARG A C 1
ATOM 961 O O . ARG A 1 121 ? 2.890 21.355 -10.031 1.00 42.59 121 ARG A O 1
ATOM 968 N N . THR A 1 122 ? 1.025 20.604 -10.984 1.00 38.78 122 THR A N 1
ATOM 969 C CA . THR A 1 122 ? 0.664 19.675 -9.893 1.00 38.78 122 THR A CA 1
ATOM 970 C C . THR A 1 122 ? 1.481 18.387 -9.895 1.00 38.78 122 THR A C 1
ATOM 972 O O . THR A 1 122 ? 1.554 17.715 -8.872 1.00 38.78 122 THR A O 1
ATOM 975 N N . HIS A 1 123 ? 2.114 18.053 -11.018 1.00 47.94 123 HIS A N 1
ATOM 976 C CA . HIS A 1 123 ? 3.092 16.968 -11.131 1.00 47.94 123 HIS A CA 1
ATOM 977 C C . HIS A 1 123 ? 4.539 17.492 -11.189 1.00 47.94 123 HIS A C 1
ATOM 979 O O . HIS A 1 123 ? 5.460 16.729 -11.451 1.00 47.94 123 HIS A O 1
ATOM 985 N N . HIS A 1 124 ? 4.751 18.791 -10.947 1.00 40.88 124 HIS A N 1
ATOM 986 C CA . HIS A 1 124 ? 6.069 19.435 -11.015 1.00 40.88 124 HIS A CA 1
ATOM 987 C C . HIS A 1 124 ? 6.938 19.142 -9.784 1.00 40.88 124 HIS A C 1
ATOM 989 O O . HIS A 1 124 ? 8.159 19.106 -9.893 1.00 40.88 124 HIS A O 1
ATOM 995 N N . ASP A 1 125 ? 6.309 18.859 -8.639 1.00 46.12 125 ASP A N 1
ATOM 996 C CA . ASP A 1 125 ? 6.997 18.573 -7.368 1.00 46.12 125 ASP A CA 1
ATOM 997 C C . ASP A 1 125 ? 7.268 17.070 -7.183 1.00 46.12 125 ASP A C 1
ATOM 999 O O . ASP A 1 125 ? 7.821 16.631 -6.173 1.00 46.12 125 ASP A O 1
ATOM 1003 N N . TRP A 1 126 ? 6.890 16.255 -8.176 1.00 45.38 126 TRP A N 1
ATOM 1004 C CA . TRP A 1 126 ? 7.155 14.819 -8.173 1.00 45.38 126 TRP A CA 1
ATOM 1005 C C . TRP A 1 126 ? 8.651 14.537 -8.114 1.00 45.38 126 TRP A C 1
ATOM 1007 O O . TRP A 1 126 ? 9.040 13.594 -7.453 1.00 45.38 126 TRP A O 1
ATOM 1017 N N . ALA A 1 127 ? 9.497 15.368 -8.727 1.00 42.88 127 ALA A N 1
ATOM 1018 C CA . ALA A 1 127 ? 10.948 15.197 -8.668 1.00 42.88 127 ALA A CA 1
ATOM 1019 C C . ALA A 1 127 ? 11.525 15.397 -7.252 1.00 42.88 127 ALA A C 1
ATOM 1021 O O . ALA A 1 127 ? 12.545 14.810 -6.923 1.00 42.88 127 ALA A O 1
ATOM 1022 N N . GLU A 1 128 ? 10.895 16.195 -6.390 1.00 45.06 128 GLU A N 1
ATOM 1023 C CA . GLU A 1 128 ? 11.376 16.394 -5.013 1.00 45.06 128 GLU A CA 1
ATOM 1024 C C . GLU A 1 128 ? 10.807 15.346 -4.048 1.00 45.06 128 GLU A C 1
ATOM 1026 O O . GLU A 1 128 ? 11.422 15.037 -3.032 1.00 45.06 128 GLU A O 1
ATOM 1031 N N . ARG A 1 129 ? 9.650 14.760 -4.385 1.00 47.22 129 ARG A N 1
ATOM 1032 C CA . ARG A 1 129 ? 8.934 13.770 -3.562 1.00 47.22 129 ARG A CA 1
ATOM 1033 C C . ARG A 1 129 ? 8.917 12.369 -4.162 1.00 47.22 129 ARG A C 1
ATOM 1035 O O . ARG A 1 129 ? 8.218 11.494 -3.660 1.00 47.22 129 ARG A O 1
ATOM 1042 N N . TYR A 1 130 ? 9.682 12.138 -5.225 1.00 51.97 130 TYR A N 1
ATOM 1043 C CA . TYR A 1 130 ? 9.645 10.891 -5.982 1.00 51.97 130 TYR A CA 1
ATOM 1044 C C . TYR A 1 130 ? 9.973 9.699 -5.089 1.00 51.97 130 TYR A C 1
ATOM 1046 O O . TYR A 1 130 ? 9.350 8.658 -5.222 1.00 51.97 130 TYR A O 1
ATOM 1054 N N . ALA A 1 131 ? 10.908 9.851 -4.146 1.00 53.69 131 ALA A N 1
ATOM 1055 C CA . ALA A 1 131 ? 11.229 8.794 -3.195 1.00 53.69 131 ALA A CA 1
ATOM 1056 C C . ALA A 1 131 ? 10.018 8.409 -2.322 1.00 53.69 131 ALA A C 1
ATOM 1058 O O . ALA A 1 131 ? 9.790 7.235 -2.053 1.00 53.69 131 ALA A O 1
ATOM 1059 N N . GLU A 1 132 ? 9.185 9.369 -1.923 1.00 56.28 132 GLU A N 1
ATOM 1060 C CA . GLU A 1 132 ? 7.951 9.064 -1.194 1.00 56.28 132 GLU A CA 1
ATOM 1061 C C . GLU A 1 132 ? 6.941 8.354 -2.100 1.00 56.28 132 GLU A C 1
ATOM 1063 O O . GLU A 1 132 ? 6.350 7.362 -1.690 1.00 56.28 132 GLU A O 1
ATOM 1068 N N . VAL A 1 133 ? 6.768 8.831 -3.337 1.00 54.47 133 VAL A N 1
ATOM 1069 C CA . VAL A 1 133 ? 5.756 8.313 -4.272 1.00 54.47 133 VAL A CA 1
ATOM 1070 C C . VAL A 1 133 ? 6.133 6.941 -4.841 1.00 54.47 133 VAL A C 1
ATOM 1072 O O . VAL A 1 133 ? 5.278 6.075 -4.991 1.00 54.47 133 VAL A O 1
ATOM 1075 N N . ALA A 1 134 ? 7.414 6.702 -5.111 1.00 56.28 134 ALA A N 1
ATOM 1076 C CA . ALA A 1 134 ? 7.907 5.441 -5.652 1.00 56.28 134 ALA A CA 1
ATOM 1077 C C . ALA A 1 134 ? 7.795 4.277 -4.663 1.00 56.28 134 ALA A C 1
ATOM 1079 O O . ALA A 1 134 ? 7.653 3.133 -5.090 1.00 56.28 134 ALA A O 1
ATOM 1080 N N . LEU A 1 135 ? 7.780 4.555 -3.353 1.00 58.53 135 LEU A N 1
ATOM 1081 C CA . LEU A 1 135 ? 7.452 3.538 -2.354 1.00 58.53 135 LEU A CA 1
ATOM 1082 C C . LEU A 1 135 ? 6.014 3.039 -2.518 1.00 58.53 135 LEU A C 1
ATOM 1084 O O . LEU A 1 135 ? 5.780 1.857 -2.313 1.00 58.53 135 LEU A O 1
ATOM 1088 N N . TYR A 1 136 ? 5.070 3.877 -2.958 1.00 51.72 136 TYR A N 1
ATOM 1089 C CA . TYR A 1 136 ? 3.679 3.478 -3.212 1.00 51.72 136 TYR A CA 1
ATOM 1090 C C . TYR A 1 136 ? 3.475 2.687 -4.512 1.00 51.72 136 TYR A C 1
ATOM 1092 O O . TYR A 1 136 ? 2.326 2.455 -4.887 1.00 51.72 136 TYR A O 1
ATOM 1100 N N . ALA A 1 137 ? 4.545 2.216 -5.165 1.00 57.84 137 ALA A N 1
ATOM 1101 C CA . ALA A 1 137 ? 4.464 1.397 -6.373 1.00 57.84 137 ALA A CA 1
ATOM 1102 C C . ALA A 1 137 ? 4.729 -0.127 -6.173 1.00 57.84 137 ALA A C 1
ATOM 1104 O O . ALA A 1 137 ? 5.392 -0.745 -7.010 1.00 57.84 137 ALA A O 1
ATOM 1105 N N . PRO A 1 138 ? 4.247 -0.817 -5.109 1.00 59.00 138 PRO A N 1
ATOM 1106 C CA . PRO A 1 138 ? 4.315 -2.284 -5.050 1.00 59.00 138 PRO A CA 1
ATOM 1107 C C . PRO A 1 138 ? 3.345 -2.943 -6.049 1.00 59.00 138 PRO A C 1
ATOM 1109 O O . PRO A 1 138 ? 3.403 -4.150 -6.295 1.00 59.00 138 PRO A O 1
ATOM 1112 N N . ASP A 1 139 ? 2.446 -2.162 -6.641 1.00 58.81 139 ASP A N 1
ATOM 1113 C CA . ASP A 1 139 ? 1.519 -2.571 -7.684 1.00 58.81 139 ASP A CA 1
ATOM 1114 C C . ASP A 1 139 ? 2.226 -3.018 -8.963 1.00 58.81 139 ASP A C 1
ATOM 1116 O O . ASP A 1 139 ? 1.893 -4.070 -9.495 1.00 58.81 139 ASP A O 1
ATOM 1120 N N . VAL A 1 140 ? 3.246 -2.296 -9.432 1.00 60.84 140 VAL A N 1
ATOM 1121 C CA . VAL A 1 140 ? 3.997 -2.698 -10.633 1.00 60.84 140 VAL A CA 1
ATOM 1122 C C . VAL A 1 140 ? 4.792 -3.986 -10.409 1.00 60.84 140 VAL A C 1
ATOM 1124 O O . VAL A 1 140 ? 4.930 -4.787 -11.333 1.00 60.84 140 VAL A O 1
ATOM 1127 N N . VAL A 1 141 ? 5.244 -4.244 -9.177 1.00 61.38 141 VAL A N 1
ATOM 1128 C CA . VAL A 1 141 ? 5.881 -5.519 -8.806 1.00 61.38 141 VAL A CA 1
ATOM 1129 C C . VAL A 1 141 ? 4.849 -6.641 -8.815 1.00 61.38 141 VAL A C 1
ATOM 1131 O O . VAL A 1 141 ? 5.016 -7.638 -9.509 1.00 61.38 141 VAL A O 1
ATOM 1134 N N . THR A 1 142 ? 3.741 -6.459 -8.104 1.00 61.97 142 THR A N 1
ATOM 1135 C CA . THR A 1 142 ? 2.685 -7.477 -7.980 1.00 61.97 142 THR A CA 1
ATOM 1136 C C . THR A 1 142 ? 1.930 -7.742 -9.291 1.00 61.97 142 THR A C 1
ATOM 1138 O O . THR A 1 142 ? 1.424 -8.843 -9.490 1.00 61.97 142 THR A O 1
ATOM 1141 N N . MET A 1 143 ? 1.900 -6.786 -10.226 1.00 63.50 143 MET A N 1
ATOM 1142 C CA . MET A 1 143 ? 1.368 -6.961 -11.586 1.00 63.50 143 MET A CA 1
ATOM 1143 C C . MET A 1 143 ? 2.375 -7.542 -12.584 1.00 63.50 143 MET A C 1
ATOM 1145 O O . MET A 1 143 ? 2.065 -7.605 -13.775 1.00 63.50 143 MET A O 1
ATOM 1149 N N . ASN A 1 144 ? 3.565 -7.953 -12.138 1.00 65.19 144 ASN A N 1
ATOM 1150 C CA . ASN A 1 144 ? 4.612 -8.479 -13.011 1.00 65.19 144 ASN A CA 1
ATOM 1151 C C . ASN A 1 144 ? 4.996 -7.496 -14.141 1.00 65.19 144 ASN A C 1
ATOM 1153 O O . ASN A 1 144 ? 5.032 -7.845 -15.321 1.00 65.19 144 ASN A O 1
ATOM 1157 N N . CYS A 1 145 ? 5.256 -6.239 -13.783 1.00 64.56 145 CYS A N 1
ATOM 1158 C CA . CYS A 1 145 ? 5.700 -5.184 -14.696 1.00 64.56 145 CYS A CA 1
ATOM 1159 C C . CYS A 1 145 ? 7.174 -4.833 -14.408 1.00 64.56 145 CYS A C 1
ATOM 1161 O O . CYS A 1 145 ? 7.454 -3.781 -13.829 1.00 64.56 145 CYS A O 1
ATOM 1163 N N . PRO A 1 146 ? 8.134 -5.712 -14.768 1.00 64.88 146 PRO A N 1
ATOM 1164 C CA . PRO A 1 146 ? 9.527 -5.613 -14.321 1.00 64.88 146 PRO A CA 1
ATOM 1165 C C . PRO A 1 146 ? 10.230 -4.341 -14.809 1.00 64.88 146 PRO A C 1
ATOM 1167 O O . PRO A 1 146 ? 10.989 -3.740 -14.059 1.00 64.88 146 PRO A O 1
ATOM 1170 N N . LEU A 1 147 ? 9.934 -3.877 -16.029 1.00 60.84 147 LEU A N 1
ATOM 1171 C CA . LEU A 1 147 ? 10.505 -2.639 -16.568 1.00 60.84 147 LEU A CA 1
ATOM 1172 C C . LEU A 1 147 ? 10.080 -1.411 -15.748 1.00 60.84 147 LEU A C 1
ATOM 1174 O O . LEU A 1 147 ? 10.896 -0.550 -15.431 1.00 60.84 147 LEU A O 1
ATOM 1178 N N . GLN A 1 148 ? 8.801 -1.340 -15.387 1.00 61.62 148 GLN A N 1
ATOM 1179 C CA . GLN A 1 148 ? 8.257 -0.266 -14.569 1.00 61.62 148 GLN A CA 1
ATOM 1180 C C . GLN A 1 148 ? 8.782 -0.366 -13.134 1.00 61.62 148 GLN A C 1
ATOM 1182 O O . GLN A 1 148 ? 9.179 0.652 -12.578 1.00 61.62 148 GLN A O 1
ATOM 1187 N N . ALA A 1 149 ? 8.862 -1.574 -12.565 1.00 65.06 149 ALA A N 1
ATOM 1188 C CA . ALA A 1 149 ? 9.469 -1.800 -11.252 1.00 65.06 149 ALA A CA 1
ATOM 1189 C C . ALA A 1 149 ? 10.918 -1.283 -11.202 1.00 65.06 149 ALA A C 1
ATOM 1191 O O . ALA A 1 149 ? 11.269 -0.557 -10.274 1.00 65.06 149 ALA A O 1
ATOM 1192 N N . SER A 1 150 ? 11.717 -1.546 -12.243 1.00 65.81 150 SER A N 1
ATOM 1193 C CA . SER A 1 150 ? 13.058 -0.972 -12.400 1.00 65.81 150 SER A CA 1
ATOM 1194 C C . SER A 1 150 ? 13.055 0.556 -12.449 1.00 65.81 150 SER A C 1
ATOM 1196 O O . SER A 1 150 ? 13.870 1.183 -11.778 1.00 65.81 150 SER A O 1
ATOM 1198 N N . TRP A 1 151 ? 12.138 1.184 -13.194 1.00 66.62 151 TRP A N 1
ATOM 1199 C CA . TRP A 1 151 ? 12.052 2.651 -13.254 1.00 66.62 151 TRP A CA 1
ATOM 1200 C C . TRP A 1 151 ? 11.708 3.282 -11.903 1.00 66.62 151 TRP A C 1
ATOM 1202 O O . TRP A 1 151 ? 12.309 4.292 -11.534 1.00 66.62 151 TRP A O 1
ATOM 1212 N N . TYR A 1 152 ? 10.772 2.683 -11.162 1.00 65.75 152 TYR A N 1
ATOM 1213 C CA . TYR A 1 152 ? 10.386 3.151 -9.831 1.00 65.75 152 TYR A CA 1
ATOM 1214 C C . TYR A 1 152 ? 11.508 2.948 -8.806 1.00 65.75 152 TYR A C 1
ATOM 1216 O O . TYR A 1 152 ? 11.782 3.864 -8.033 1.00 65.75 152 TYR A O 1
ATOM 1224 N N . ALA A 1 153 ? 12.201 1.806 -8.838 1.00 69.38 153 ALA A N 1
ATOM 1225 C CA . ALA A 1 153 ? 13.362 1.525 -7.991 1.00 69.38 153 ALA A CA 1
ATOM 1226 C C . ALA A 1 153 ? 14.516 2.516 -8.238 1.00 69.38 153 ALA A C 1
ATOM 1228 O O . ALA A 1 153 ? 15.032 3.130 -7.304 1.00 69.38 153 ALA A O 1
ATOM 1229 N N . ASP A 1 154 ? 14.875 2.724 -9.505 1.00 67.00 154 ASP A N 1
ATOM 1230 C CA . ASP A 1 154 ? 15.924 3.656 -9.927 1.00 67.00 154 ASP A CA 1
ATOM 1231 C C . ASP A 1 154 ? 15.571 5.105 -9.551 1.00 67.00 154 ASP A C 1
ATOM 1233 O O . ASP A 1 154 ? 16.368 5.839 -8.962 1.00 67.00 154 ASP A O 1
ATOM 1237 N N . GLY A 1 155 ? 14.330 5.526 -9.807 1.00 61.88 155 GLY A N 1
ATOM 1238 C CA . GLY A 1 155 ? 13.870 6.841 -9.385 1.00 61.88 155 GLY A CA 1
ATOM 1239 C C . GLY A 1 155 ? 13.836 7.008 -7.857 1.00 61.88 155 GLY A C 1
ATOM 1240 O O . GLY A 1 155 ? 14.286 8.037 -7.361 1.00 61.88 155 GLY A O 1
ATOM 1241 N N . TYR A 1 156 ? 13.390 6.008 -7.091 1.00 69.31 156 TYR A N 1
ATOM 1242 C CA . TYR A 1 156 ? 13.382 6.062 -5.624 1.00 69.31 156 TYR A CA 1
ATOM 1243 C C . TYR A 1 156 ? 14.766 6.412 -5.055 1.00 69.31 156 TYR A C 1
ATOM 1245 O O . TYR A 1 156 ? 14.894 7.335 -4.247 1.00 69.31 156 TYR A O 1
ATOM 1253 N N . LEU A 1 157 ? 15.813 5.729 -5.532 1.00 72.38 157 LEU A N 1
ATOM 1254 C CA . LEU A 1 157 ? 17.186 5.969 -5.086 1.00 72.38 157 LEU A CA 1
ATOM 1255 C C . LEU A 1 157 ? 17.740 7.311 -5.571 1.00 72.38 157 LEU A C 1
ATOM 1257 O O . LEU A 1 157 ? 18.346 8.040 -4.783 1.00 72.38 157 LEU A O 1
ATOM 1261 N N . ARG A 1 158 ? 17.494 7.689 -6.836 1.00 67.25 158 ARG A N 1
ATOM 1262 C CA . ARG A 1 158 ? 17.910 9.003 -7.368 1.00 67.25 158 ARG A CA 1
ATOM 1263 C C . ARG A 1 158 ? 17.377 10.176 -6.552 1.00 67.25 158 ARG A C 1
ATOM 1265 O O . ARG A 1 158 ? 18.006 11.231 -6.519 1.00 67.25 158 ARG A O 1
ATOM 1272 N N . HIS A 1 159 ? 16.238 9.987 -5.898 1.00 62.56 159 HIS A N 1
ATOM 1273 C CA . HIS A 1 159 ? 15.551 11.019 -5.135 1.00 62.56 159 HIS A CA 1
ATOM 1274 C C . HIS A 1 159 ? 15.742 10.884 -3.615 1.00 62.56 159 HIS A C 1
ATOM 1276 O O . HIS A 1 159 ? 14.957 11.428 -2.843 1.00 62.56 159 HIS A O 1
ATOM 1282 N N . GLY A 1 160 ? 16.813 10.209 -3.177 1.00 71.00 160 GLY A N 1
ATOM 1283 C CA . GLY A 1 160 ? 17.246 10.181 -1.775 1.00 71.00 160 GLY A CA 1
ATOM 1284 C C . GLY A 1 160 ? 16.670 9.037 -0.939 1.00 71.00 160 GLY A C 1
ATOM 1285 O O . GLY A 1 160 ? 16.878 9.007 0.274 1.00 71.00 160 GLY A O 1
ATOM 1286 N N . GLY A 1 161 ? 15.967 8.092 -1.566 1.00 71.31 161 GLY A N 1
ATOM 1287 C CA . GLY A 1 161 ? 15.573 6.834 -0.944 1.00 71.31 161 GLY A CA 1
ATOM 1288 C C . GLY A 1 161 ? 16.773 5.948 -0.585 1.00 71.31 161 GLY A C 1
ATOM 1289 O O . GLY A 1 161 ? 17.854 6.090 -1.158 1.00 71.31 161 GLY A O 1
ATOM 1290 N N . ASN A 1 162 ? 16.601 5.021 0.363 1.00 85.75 162 ASN A N 1
ATOM 1291 C CA . ASN A 1 162 ? 17.678 4.126 0.804 1.00 85.75 162 ASN A CA 1
ATOM 1292 C C . ASN A 1 162 ? 17.462 2.674 0.347 1.00 85.75 162 ASN A C 1
ATOM 1294 O O . ASN A 1 162 ? 16.340 2.176 0.294 1.00 85.75 162 ASN A O 1
ATOM 1298 N N . ASN A 1 163 ? 18.561 1.980 0.052 1.00 80.88 163 ASN A N 1
ATOM 1299 C CA . ASN A 1 163 ? 18.510 0.652 -0.557 1.00 80.88 163 ASN A CA 1
ATOM 1300 C C . ASN A 1 163 ? 17.857 -0.408 0.352 1.00 80.88 163 ASN A C 1
ATOM 1302 O O . ASN A 1 163 ? 17.152 -1.282 -0.132 1.00 80.88 163 ASN A O 1
ATOM 1306 N N . GLU A 1 164 ? 18.037 -0.299 1.670 1.00 83.88 164 GLU A N 1
ATOM 1307 C CA . GLU A 1 164 ? 17.458 -1.226 2.653 1.00 83.88 164 GLU A CA 1
ATOM 1308 C C . GLU A 1 164 ? 15.922 -1.179 2.639 1.00 83.88 164 GLU A C 1
ATOM 1310 O O . GLU A 1 164 ? 15.265 -2.208 2.507 1.00 83.88 164 GLU A O 1
ATOM 1315 N N . THR A 1 165 ? 15.343 0.024 2.663 1.00 79.94 165 THR A N 1
ATOM 1316 C CA . THR A 1 165 ? 13.888 0.223 2.591 1.00 79.94 165 THR A CA 1
ATOM 1317 C C . THR A 1 165 ? 13.335 -0.246 1.248 1.00 79.94 165 THR A C 1
ATOM 1319 O O . THR A 1 165 ? 12.284 -0.880 1.210 1.00 79.94 165 THR A O 1
ATOM 1322 N N . LEU A 1 166 ? 14.038 0.032 0.145 1.00 78.81 166 LEU A N 1
ATOM 1323 C CA . LEU A 1 166 ? 13.628 -0.433 -1.180 1.00 78.81 166 LEU A CA 1
ATOM 1324 C C . LEU A 1 166 ? 13.608 -1.965 -1.259 1.00 78.81 166 LEU A C 1
ATOM 1326 O O . LEU A 1 166 ? 12.621 -2.532 -1.726 1.00 78.81 166 LEU A O 1
ATOM 1330 N N . CYS A 1 167 ? 14.661 -2.627 -0.769 1.00 82.88 167 CYS A N 1
ATOM 1331 C CA . CYS A 1 167 ? 14.730 -4.084 -0.668 1.00 82.88 167 CYS A CA 1
ATOM 1332 C C . CYS A 1 167 ? 13.562 -4.647 0.132 1.00 82.88 167 CYS A C 1
ATOM 1334 O O . CYS A 1 167 ? 12.848 -5.516 -0.366 1.00 82.88 167 CYS A O 1
ATOM 1336 N N . ASP A 1 168 ? 13.310 -4.110 1.322 1.00 83.12 168 ASP A N 1
ATOM 1337 C CA . ASP A 1 168 ? 12.220 -4.587 2.166 1.00 83.12 168 ASP A CA 1
ATOM 1338 C C . ASP A 1 168 ? 10.846 -4.425 1.495 1.00 83.12 168 ASP A C 1
ATOM 1340 O O . ASP A 1 168 ? 9.999 -5.315 1.599 1.00 83.12 168 ASP A O 1
ATOM 1344 N N . VAL A 1 169 ? 10.612 -3.316 0.783 1.00 79.06 169 VAL A N 1
ATOM 1345 C CA . VAL A 1 169 ? 9.351 -3.075 0.063 1.00 79.06 169 VAL A CA 1
ATOM 1346 C C . VAL A 1 169 ? 9.189 -4.016 -1.127 1.00 79.06 169 VAL A C 1
ATOM 1348 O O . VAL A 1 169 ? 8.114 -4.594 -1.302 1.00 79.06 169 VAL A O 1
ATOM 1351 N N . VAL A 1 170 ? 10.237 -4.209 -1.932 1.00 81.62 170 VAL A N 1
ATOM 1352 C CA . VAL A 1 170 ? 10.190 -5.096 -3.103 1.00 81.62 170 VAL A CA 1
ATOM 1353 C C . VAL A 1 170 ? 10.014 -6.552 -2.681 1.00 81.62 170 VAL A C 1
ATOM 1355 O O . VAL A 1 170 ? 9.172 -7.249 -3.248 1.00 81.62 170 VAL A O 1
ATOM 1358 N N . GLU A 1 171 ? 10.741 -7.015 -1.665 1.00 85.62 171 GLU A N 1
ATOM 1359 C CA . GLU A 1 171 ? 10.603 -8.383 -1.157 1.00 85.62 171 GLU A CA 1
ATOM 1360 C C . GLU A 1 171 ? 9.226 -8.614 -0.524 1.00 85.62 171 GLU A C 1
ATOM 1362 O O . GLU A 1 171 ? 8.606 -9.660 -0.736 1.00 85.62 171 GLU A O 1
ATOM 1367 N N . PHE A 1 172 ? 8.675 -7.611 0.165 1.00 85.31 172 PHE A N 1
ATOM 1368 C CA . PHE A 1 172 ? 7.305 -7.687 0.660 1.00 85.31 172 PHE A CA 1
ATOM 1369 C C . PHE A 1 172 ? 6.277 -7.748 -0.484 1.00 85.31 172 PHE A C 1
ATOM 1371 O O . PHE A 1 172 ? 5.357 -8.564 -0.440 1.00 85.31 172 PHE A O 1
ATOM 1378 N N . ALA A 1 173 ? 6.451 -6.964 -1.551 1.00 78.56 173 ALA A N 1
ATOM 1379 C CA . ALA A 1 173 ? 5.583 -7.011 -2.730 1.00 78.56 173 ALA A CA 1
ATOM 1380 C C . ALA A 1 173 ? 5.660 -8.363 -3.469 1.00 78.56 173 ALA A C 1
ATOM 1382 O O . ALA A 1 173 ? 4.630 -8.915 -3.864 1.00 78.56 173 ALA A O 1
ATOM 1383 N N . LYS A 1 174 ? 6.857 -8.952 -3.598 1.00 81.94 174 LYS A N 1
ATOM 1384 C CA . LYS A 1 174 ? 7.039 -10.309 -4.148 1.00 81.94 174 LYS A CA 1
ATOM 1385 C C . LYS A 1 174 ? 6.332 -11.363 -3.304 1.00 81.94 174 LYS A C 1
ATOM 1387 O O . LYS A 1 174 ? 5.665 -12.245 -3.848 1.00 81.94 174 LYS A O 1
ATOM 1392 N N . LYS A 1 175 ? 6.433 -11.247 -1.978 1.00 85.19 175 LYS A N 1
ATOM 1393 C CA . LYS A 1 175 ? 5.731 -12.121 -1.037 1.00 85.19 175 LYS A CA 1
ATOM 1394 C C . LYS A 1 175 ? 4.212 -12.024 -1.196 1.00 85.19 175 LYS A C 1
ATOM 1396 O O . LYS A 1 175 ? 3.560 -13.063 -1.224 1.00 85.19 175 LYS A O 1
ATOM 1401 N N . ILE A 1 176 ? 3.655 -10.820 -1.384 1.00 80.19 176 ILE A N 1
ATOM 1402 C CA . ILE A 1 176 ? 2.222 -10.637 -1.683 1.00 80.19 176 ILE A CA 1
ATOM 1403 C C . ILE A 1 176 ? 1.828 -11.421 -2.940 1.00 80.19 176 ILE A C 1
ATOM 1405 O O . ILE A 1 176 ? 0.856 -12.175 -2.907 1.00 80.19 176 ILE A O 1
ATOM 1409 N N . ALA A 1 177 ? 2.579 -11.291 -4.035 1.00 78.06 177 ALA A N 1
ATOM 1410 C CA . ALA A 1 177 ? 2.280 -12.020 -5.267 1.00 78.06 177 ALA A CA 1
ATOM 1411 C C . ALA A 1 177 ? 2.324 -13.547 -5.047 1.00 78.06 177 ALA A C 1
ATOM 1413 O O . ALA A 1 177 ? 1.349 -14.245 -5.328 1.00 78.06 177 ALA A O 1
ATOM 1414 N N . HIS A 1 178 ? 3.402 -14.052 -4.440 1.00 81.56 178 HIS A N 1
ATOM 1415 C CA . HIS A 1 178 ? 3.580 -15.479 -4.165 1.00 81.56 178 HIS A CA 1
ATOM 1416 C C . HIS A 1 178 ? 2.468 -16.063 -3.277 1.00 81.56 178 HIS A C 1
ATOM 1418 O O . HIS A 1 178 ? 1.851 -17.075 -3.618 1.00 81.56 178 HIS A O 1
ATOM 1424 N N . ASP A 1 179 ? 2.185 -15.426 -2.140 1.00 79.62 179 ASP A N 1
ATOM 1425 C CA . ASP A 1 179 ? 1.288 -15.980 -1.123 1.00 79.62 179 ASP A CA 1
ATOM 1426 C C . ASP A 1 179 ? -0.192 -15.909 -1.527 1.00 79.62 179 ASP A C 1
ATOM 1428 O O . ASP A 1 179 ? -0.990 -16.706 -1.027 1.00 79.62 179 ASP A O 1
ATOM 1432 N N . THR A 1 180 ? -0.536 -15.034 -2.479 1.00 75.06 180 THR A N 1
ATOM 1433 C CA . THR A 1 180 ? -1.867 -14.954 -3.112 1.00 75.06 180 THR A CA 1
ATOM 1434 C C . THR A 1 180 ? -2.030 -15.859 -4.333 1.00 75.06 180 THR A C 1
ATOM 1436 O O . THR A 1 180 ? -3.105 -15.911 -4.926 1.00 75.06 180 THR A O 1
ATOM 1439 N N . GLY A 1 181 ? -0.988 -16.606 -4.711 1.00 69.94 181 GLY A N 1
ATOM 1440 C CA . GLY A 1 181 ? -1.018 -17.505 -5.865 1.00 69.94 181 GLY A CA 1
ATOM 1441 C C . GLY A 1 181 ? -0.841 -16.807 -7.216 1.00 69.94 181 GLY A C 1
ATOM 1442 O O . GLY A 1 181 ? -1.012 -17.454 -8.251 1.00 69.94 181 GLY A O 1
ATOM 1443 N N . ASN A 1 182 ? -0.464 -15.525 -7.229 1.00 68.25 182 ASN A N 1
ATOM 1444 C CA . ASN A 1 182 ? -0.033 -14.829 -8.437 1.00 68.25 182 ASN A CA 1
ATOM 1445 C C . ASN A 1 182 ? 1.449 -15.128 -8.682 1.00 68.25 182 ASN A C 1
ATOM 1447 O O . ASN A 1 182 ? 2.337 -14.625 -7.997 1.00 68.25 182 ASN A O 1
ATOM 1451 N N . GLY A 1 183 ? 1.726 -15.995 -9.655 1.00 61.56 183 GLY A N 1
ATOM 1452 C CA . GLY A 1 183 ? 3.093 -16.371 -9.993 1.00 61.56 183 GLY A CA 1
ATOM 1453 C C . GLY A 1 183 ? 3.852 -15.203 -10.613 1.00 61.56 183 GLY A C 1
ATOM 1454 O O . GLY A 1 183 ? 3.572 -14.824 -11.751 1.00 61.56 183 GLY A O 1
ATOM 1455 N N . LEU A 1 184 ? 4.839 -14.671 -9.893 1.00 67.06 184 LEU A N 1
ATOM 1456 C CA . LEU A 1 184 ? 5.911 -13.922 -10.538 1.00 67.06 184 LEU A CA 1
ATOM 1457 C C . LEU A 1 184 ? 6.784 -14.905 -11.334 1.00 67.06 184 LEU A C 1
ATOM 1459 O O . LEU A 1 184 ? 7.009 -16.030 -10.872 1.00 67.06 184 LEU A O 1
ATOM 1463 N N . PRO A 1 185 ? 7.266 -14.519 -12.525 1.00 67.25 185 PRO A N 1
ATOM 1464 C CA . PRO A 1 185 ? 8.251 -15.300 -13.257 1.00 67.25 185 PRO A CA 1
ATOM 1465 C C . PRO A 1 185 ? 9.474 -15.587 -12.377 1.00 67.25 185 PRO A C 1
ATOM 1467 O O . PRO A 1 185 ? 9.869 -14.749 -11.566 1.00 67.25 185 PRO A O 1
ATOM 1470 N N . ALA A 1 186 ? 10.088 -16.762 -12.528 1.00 67.12 186 ALA A N 1
ATOM 1471 C CA . ALA A 1 186 ? 11.291 -17.118 -11.767 1.00 67.12 186 ALA A CA 1
ATOM 1472 C C . ALA A 1 186 ? 12.485 -16.188 -12.070 1.00 67.12 186 ALA A C 1
ATOM 1474 O O . ALA A 1 186 ? 13.419 -16.113 -11.281 1.00 67.12 186 ALA A O 1
ATOM 1475 N N . ASP A 1 187 ? 12.435 -15.495 -13.207 1.00 67.44 187 ASP A N 1
ATOM 1476 C CA . ASP A 1 187 ? 13.369 -14.478 -13.683 1.00 67.44 187 ASP A CA 1
ATOM 1477 C C . ASP A 1 187 ? 12.909 -13.041 -13.371 1.00 67.44 187 ASP A C 1
ATOM 1479 O O . ASP A 1 187 ? 13.426 -12.088 -13.953 1.00 67.44 187 ASP A O 1
ATOM 1483 N N . PHE A 1 188 ? 11.939 -12.851 -12.465 1.00 71.81 188 PHE A N 1
ATOM 1484 C CA . PHE A 1 188 ? 11.600 -11.510 -11.999 1.00 71.81 188 PHE A CA 1
ATOM 1485 C C . PHE A 1 188 ? 12.797 -10.911 -11.241 1.00 71.81 188 PHE A C 1
ATOM 1487 O O . PHE A 1 188 ? 13.282 -11.539 -10.296 1.00 71.81 188 PHE A O 1
ATOM 1494 N N . PRO A 1 189 ? 13.263 -9.707 -11.615 1.00 68.69 189 PRO A N 1
ATOM 1495 C CA . PRO A 1 189 ? 14.567 -9.223 -11.187 1.00 68.69 189 PRO A CA 1
ATOM 1496 C C . PRO A 1 189 ? 14.670 -9.043 -9.662 1.00 68.69 189 PRO A C 1
ATOM 1498 O O . PRO A 1 189 ? 13.709 -8.675 -8.972 1.00 68.69 189 PRO A O 1
ATOM 15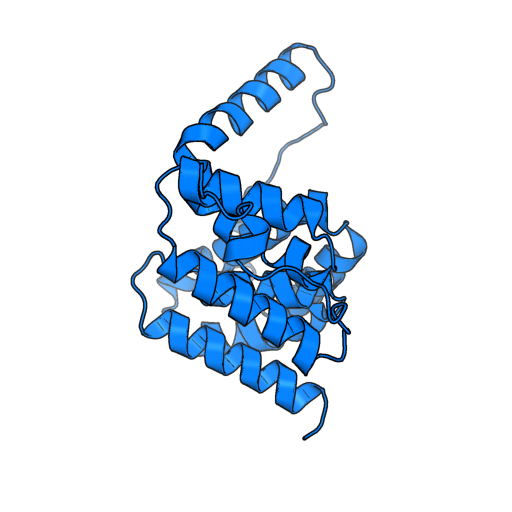01 N N . SER A 1 190 ? 15.855 -9.297 -9.108 1.00 75.94 190 SER A N 1
ATOM 1502 C CA . SER A 1 190 ? 16.237 -8.836 -7.770 1.00 75.94 190 SER A CA 1
ATOM 1503 C C . SER A 1 190 ? 16.283 -7.304 -7.724 1.00 75.94 190 SER A C 1
ATOM 1505 O O . SER A 1 190 ? 16.303 -6.651 -8.765 1.00 75.94 190 SER A O 1
ATOM 1507 N N . VAL A 1 191 ? 16.316 -6.695 -6.533 1.00 69.19 191 VAL A N 1
ATOM 1508 C CA . VAL A 1 191 ? 16.515 -5.235 -6.444 1.00 69.19 191 VAL A CA 1
ATOM 1509 C C . VAL A 1 191 ? 17.846 -4.824 -7.080 1.00 69.19 191 VAL A C 1
ATOM 1511 O O . VAL A 1 191 ? 17.890 -3.834 -7.803 1.00 69.19 191 VAL A O 1
ATOM 1514 N N . GLU A 1 192 ? 18.910 -5.615 -6.916 1.00 72.31 192 GLU A N 1
ATOM 1515 C CA . GLU A 1 192 ? 20.196 -5.347 -7.575 1.00 72.31 192 GLU A CA 1
ATOM 1516 C C . GLU A 1 192 ? 20.121 -5.459 -9.105 1.00 72.31 192 GLU A C 1
ATOM 1518 O O . GLU A 1 192 ? 20.744 -4.670 -9.815 1.00 72.31 192 GLU A O 1
ATOM 1523 N N . GLU A 1 193 ? 19.336 -6.400 -9.629 1.00 75.69 193 GLU A N 1
ATOM 1524 C CA . GLU A 1 193 ? 19.103 -6.541 -11.069 1.00 75.69 193 GLU A CA 1
ATOM 1525 C C . GLU A 1 193 ? 18.206 -5.419 -11.610 1.00 75.69 193 GLU A C 1
ATOM 1527 O O . GLU A 1 193 ? 18.461 -4.900 -12.697 1.00 75.69 193 GLU A O 1
ATOM 1532 N N . MET A 1 194 ? 17.199 -4.989 -10.837 1.00 69.94 194 MET A N 1
ATOM 1533 C CA . MET A 1 194 ? 16.306 -3.880 -11.187 1.00 69.94 194 MET A CA 1
ATOM 1534 C C . MET A 1 194 ? 17.054 -2.557 -11.335 1.00 69.94 194 MET A C 1
ATOM 1536 O O . MET A 1 194 ? 16.691 -1.753 -12.193 1.00 69.94 194 MET A O 1
ATOM 1540 N N . LEU A 1 195 ? 18.087 -2.352 -10.518 1.00 63.38 195 LEU A N 1
ATOM 1541 C CA . LEU A 1 195 ? 18.949 -1.171 -10.532 1.00 63.38 195 LEU A CA 1
ATOM 1542 C C . LEU A 1 195 ? 20.051 -1.245 -11.598 1.00 63.38 195 LEU A C 1
ATOM 1544 O O . LEU A 1 195 ? 20.837 -0.308 -11.721 1.00 63.38 195 LEU A O 1
ATOM 1548 N N . GLY A 1 196 ? 20.098 -2.343 -12.366 1.00 56.28 196 GLY A N 1
ATOM 1549 C CA . GLY A 1 196 ? 21.108 -2.613 -13.377 1.00 56.28 196 GLY A CA 1
ATOM 1550 C C . GLY A 1 196 ? 22.492 -2.663 -12.750 1.00 56.28 196 GLY A C 1
ATOM 1551 O O . GLY A 1 196 ? 23.161 -1.637 -12.727 1.00 56.28 196 GLY A O 1
ATOM 1552 N N . GLY A 1 197 ? 22.902 -3.839 -12.250 1.00 50.25 197 GLY A N 1
ATOM 1553 C CA . GLY A 1 197 ? 24.212 -4.122 -11.645 1.00 50.25 197 GLY A CA 1
ATOM 1554 C C . GLY A 1 197 ? 25.292 -3.099 -11.996 1.00 50.25 197 GLY A C 1
ATOM 1555 O O . GLY A 1 197 ? 25.983 -3.219 -13.008 1.00 50.25 197 GLY A O 1
ATOM 1556 N N . THR A 1 198 ? 25.408 -2.056 -11.175 1.00 40.03 198 THR A N 1
ATOM 1557 C CA . THR A 1 198 ? 26.272 -0.910 -11.449 1.00 40.03 198 THR A CA 1
ATOM 1558 C C . THR A 1 198 ? 27.674 -1.243 -10.957 1.00 40.03 198 THR A C 1
ATOM 1560 O O . THR A 1 198 ? 28.164 -0.742 -9.951 1.00 40.03 198 THR A O 1
ATOM 1563 N N . THR A 1 199 ? 28.334 -2.136 -11.689 1.00 38.12 199 THR A N 1
ATOM 1564 C CA . THR A 1 199 ? 29.788 -2.122 -11.838 1.00 38.12 199 THR A CA 1
ATOM 1565 C C . THR A 1 199 ? 30.107 -1.667 -13.248 1.00 38.12 199 THR A C 1
ATOM 1567 O O . THR A 1 199 ? 30.251 -2.505 -14.133 1.00 38.12 199 THR A O 1
ATOM 1570 N N . THR A 1 200 ? 30.195 -0.350 -13.425 1.00 33.66 200 THR A N 1
ATOM 1571 C CA . THR A 1 200 ? 31.216 0.363 -14.216 1.00 33.66 200 THR A CA 1
ATOM 1572 C C . THR A 1 200 ? 31.039 1.856 -14.019 1.00 33.66 200 THR A C 1
ATOM 1574 O O . THR A 1 200 ? 29.892 2.320 -14.201 1.00 33.66 200 THR A O 1
#

pLDDT: mean 71.13, std 15.51, range [33.66, 95.25]